Protein AF-0000000069086325 (afdb_homodimer)

Foldseek 3Di:
DPPPVPPPPPPVPPPPPPPPPDPDDEDPQFDAAQPDDLCNCPVVVVVLVVVVVVLLQLQLQLCVLLVHHSCQLVPDVCSQLVSLVVLCRVRRHGDDSVVSVVCCVPPVSSSSVSSVVSCVVVVRDTD/DPPPPPPPPPPPPVPPPPPPPDPDDEDPQFDAAQPDDLCNCPVVVVVLVVVVVVLLQLQLQLCVLLVHHSCQLVPDVCSQLVSLVVLCRVRRHGDDSVVSVVCCVPPVSSSSVSSVVSCVVVVRDTD

Organism: Magallana gigas (NCBI:txid29159)

Structure (mmCIF, N/CA/C/O backbone):
data_AF-0000000069086325-model_v1
#
loop_
_entity.id
_entity.type
_entity.pdbx_description
1 polymer 'PLAC8-like protein 1'
#
loop_
_atom_site.group_PDB
_atom_site.id
_atom_site.type_symbol
_atom_site.label_atom_id
_atom_site.label_alt_id
_atom_site.label_comp_id
_atom_site.label_asym_id
_atom_site.label_entity_id
_atom_site.label_seq_id
_atom_site.pdbx_PDB_ins_code
_atom_site.Cartn_x
_atom_site.Cartn_y
_atom_site.Cartn_z
_atom_site.occupancy
_atom_site.B_iso_or_equiv
_atom_site.auth_seq_id
_atom_site.auth_comp_id
_atom_site.auth_asym_id
_atom_site.auth_atom_id
_atom_site.pdbx_PDB_model_num
ATOM 1 N N . MET A 1 1 ? 1.655 71.812 16.688 1 26.31 1 MET A N 1
ATOM 2 C CA . MET A 1 1 ? 2.719 70.812 16.906 1 26.31 1 MET A CA 1
ATOM 3 C C . MET A 1 1 ? 2.15 69.375 17 1 26.31 1 MET A C 1
ATOM 5 O O . MET A 1 1 ? 1.742 68.938 18.078 1 26.31 1 MET A O 1
ATOM 9 N N . ASP A 1 2 ? 1.188 69.062 16.109 1 30.34 2 ASP A N 1
ATOM 10 C CA . ASP A 1 2 ? 0.319 67.938 15.914 1 30.34 2 ASP A CA 1
ATOM 11 C C . ASP A 1 2 ? 1.137 66.625 15.758 1 30.34 2 ASP A C 1
ATOM 13 O O . ASP A 1 2 ? 1.966 66.562 14.852 1 30.34 2 ASP A O 1
ATOM 17 N N . SER A 1 3 ? 1.545 66.062 16.969 1 30.34 3 SER A N 1
ATOM 18 C CA . SER A 1 3 ? 2.312 64.812 17.172 1 30.34 3 SER A CA 1
ATOM 19 C C . SER A 1 3 ? 1.709 63.656 16.422 1 30.34 3 SER A C 1
ATOM 21 O O . SER A 1 3 ? 0.626 63.156 16.766 1 30.34 3 SER A O 1
ATOM 23 N N . THR A 1 4 ? 1.666 63.75 15.117 1 31.86 4 THR A N 1
ATOM 24 C CA . THR A 1 4 ? 1.282 62.656 14.211 1 31.86 4 THR A CA 1
ATOM 25 C C . THR A 1 4 ? 1.984 61.375 14.594 1 31.86 4 THR A C 1
ATOM 27 O O . THR A 1 4 ? 3.201 61.25 14.438 1 31.86 4 THR A O 1
ATOM 30 N N . GLY A 1 5 ? 1.661 60.906 15.859 1 32.38 5 GLY A N 1
ATOM 31 C CA . GLY A 1 5 ? 2.195 59.625 16.281 1 32.38 5 GLY A CA 1
ATOM 32 C C . GLY A 1 5 ? 2.17 58.562 15.188 1 32.38 5 GLY A C 1
ATOM 33 O O . GLY A 1 5 ? 1.12 58.312 14.602 1 32.38 5 GLY A O 1
ATOM 34 N N . VAL A 1 6 ? 3.248 58.562 14.398 1 33.06 6 VAL A N 1
ATOM 35 C CA . VAL A 1 6 ? 3.527 57.562 13.383 1 33.06 6 VAL A CA 1
ATOM 36 C C . VAL A 1 6 ? 3.357 56.156 13.977 1 33.06 6 VAL A C 1
ATOM 38 O O . VAL A 1 6 ? 4.027 55.812 14.945 1 33.06 6 VAL A O 1
ATOM 41 N N . HIS A 1 7 ? 2.082 55.781 14.203 1 31.72 7 HIS A N 1
ATOM 42 C CA . HIS A 1 7 ? 1.911 54.375 14.594 1 31.72 7 HIS A CA 1
ATOM 43 C C . HIS A 1 7 ? 2.744 53.438 13.719 1 31.72 7 HIS A C 1
ATOM 45 O O . HIS A 1 7 ? 2.541 53.375 12.5 1 31.72 7 HIS A O 1
ATOM 51 N N . VAL A 1 8 ? 4.031 53.375 13.992 1 30.2 8 VAL A N 1
ATOM 52 C CA . VAL A 1 8 ? 4.891 52.344 13.383 1 30.2 8 VAL A CA 1
ATOM 53 C C . VAL A 1 8 ? 4.223 51 13.469 1 30.2 8 VAL A C 1
ATOM 55 O O . VAL A 1 8 ? 3.922 50.5 14.57 1 30.2 8 VAL A O 1
ATOM 58 N N . ASP A 1 9 ? 3.275 50.719 12.594 1 30.09 9 ASP A N 1
ATOM 59 C CA . ASP A 1 9 ? 2.783 49.375 12.477 1 30.09 9 ASP A CA 1
ATOM 60 C C . ASP A 1 9 ? 3.938 48.375 12.469 1 30.09 9 ASP A C 1
ATOM 62 O O . ASP A 1 9 ? 4.77 48.375 11.562 1 30.09 9 ASP A O 1
ATOM 66 N N . VAL A 1 10 ? 4.566 48.125 13.586 1 31.09 10 VAL A N 1
ATOM 67 C CA . VAL A 1 10 ? 5.508 47.031 13.758 1 31.09 10 VAL A CA 1
ATOM 68 C C . VAL A 1 10 ? 4.953 45.781 13.086 1 31.09 10 VAL A C 1
ATOM 70 O O . VAL A 1 10 ? 3.949 45.219 13.539 1 31.09 10 VAL A O 1
ATOM 73 N N . VAL A 1 11 ? 4.922 45.656 11.789 1 33.66 11 VAL A N 1
ATOM 74 C CA . VAL A 1 11 ? 4.762 44.406 11.086 1 33.66 11 VAL A CA 1
ATOM 75 C C . VAL A 1 11 ? 5.598 43.312 11.766 1 33.66 11 VAL A C 1
ATOM 77 O O . VAL A 1 11 ? 6.832 43.375 11.727 1 33.66 11 VAL A O 1
ATOM 80 N N . THR A 1 12 ? 5.453 42.969 13 1 32 12 THR A N 1
ATOM 81 C CA . THR A 1 12 ? 6.102 41.812 13.594 1 32 12 THR A CA 1
ATOM 82 C C . THR A 1 12 ? 6.152 40.656 12.594 1 32 12 THR A C 1
ATOM 84 O O . THR A 1 12 ? 5.129 40.281 12.031 1 32 12 THR A O 1
ATOM 87 N N . SER A 1 13 ? 7.219 40.562 11.734 1 32.12 13 SER A N 1
ATOM 88 C CA . SER A 1 13 ? 7.641 39.406 10.969 1 32.12 13 SER A CA 1
ATOM 89 C C . SER A 1 13 ? 7.359 38.094 11.734 1 32.12 13 SER A C 1
ATOM 91 O O . SER A 1 13 ? 8 37.844 12.75 1 32.12 13 SER A O 1
ATOM 93 N N . GLN A 1 14 ? 6.195 37.812 12.133 1 35.75 14 GLN A N 1
ATOM 94 C CA . GLN A 1 14 ? 5.977 36.5 12.742 1 35.75 14 GLN A CA 1
ATOM 95 C C . GLN A 1 14 ? 6.867 35.438 12.109 1 35.75 14 GLN A C 1
ATOM 97 O O . GLN A 1 14 ? 6.965 35.375 10.883 1 35.75 14 GLN A O 1
ATOM 102 N N . PRO A 1 15 ? 7.902 34.969 12.812 1 34.75 15 PRO A N 1
ATOM 103 C CA . PRO A 1 15 ? 8.812 33.969 12.289 1 34.75 15 PRO A CA 1
ATOM 104 C C . PRO A 1 15 ? 8.102 32.938 11.406 1 34.75 15 PRO A C 1
ATOM 106 O O . PRO A 1 15 ? 6.953 32.562 11.672 1 34.75 15 PRO A O 1
ATOM 109 N N . ILE A 1 16 ? 8.227 32.875 10.117 1 35.75 16 ILE A N 1
ATOM 110 C CA . ILE A 1 16 ? 7.977 31.797 9.156 1 35.75 16 ILE A CA 1
ATOM 111 C C . ILE A 1 16 ? 8.125 30.438 9.836 1 35.75 16 ILE A C 1
ATOM 113 O O . ILE A 1 16 ? 9.211 30.094 10.305 1 35.75 16 ILE A O 1
ATOM 117 N N . LYS A 1 17 ? 7.348 30.047 10.742 1 38.84 17 LYS A N 1
ATOM 118 C CA . LYS A 1 17 ? 7.355 28.719 11.367 1 38.84 17 LYS A CA 1
ATOM 119 C C . LYS A 1 17 ? 8.07 27.703 10.492 1 38.84 17 LYS A C 1
ATOM 121 O O . LYS A 1 17 ? 7.672 27.469 9.352 1 38.84 17 LYS A O 1
ATOM 126 N N . ASP A 1 18 ? 9.328 27.578 10.508 1 38.09 18 ASP A N 1
ATOM 127 C CA . ASP A 1 18 ? 10.234 26.609 9.922 1 38.09 18 ASP A CA 1
ATOM 128 C C . ASP A 1 18 ? 9.5 25.312 9.562 1 38.09 18 ASP A C 1
ATOM 130 O O . ASP A 1 18 ? 8.922 24.656 10.43 1 38.09 18 ASP A O 1
ATOM 134 N N . LYS A 1 19 ? 8.734 25.219 8.555 1 40.84 19 LYS A N 1
ATOM 135 C CA . LYS A 1 19 ? 7.984 24.109 7.957 1 40.84 19 LYS A CA 1
ATOM 136 C C . LYS A 1 19 ? 8.672 22.781 8.219 1 40.84 19 LYS A C 1
ATOM 138 O O . LYS A 1 19 ? 9.789 22.547 7.758 1 40.84 19 LYS A O 1
ATOM 143 N N . GLU A 1 20 ? 8.695 22.172 9.383 1 47.94 20 GLU A N 1
ATOM 144 C CA . GLU A 1 20 ? 9.195 20.859 9.727 1 47.94 20 GLU A CA 1
ATOM 145 C C . GLU A 1 20 ? 9.266 19.953 8.5 1 47.94 20 GLU A C 1
ATOM 147 O O . GLU A 1 20 ? 8.406 20.031 7.617 1 47.94 20 GLU A O 1
ATOM 152 N N . PRO A 1 21 ? 10.508 19.531 8.102 1 50.31 21 PRO A N 1
ATOM 153 C CA . PRO A 1 21 ? 10.695 18.656 6.938 1 50.31 21 PRO A CA 1
ATOM 154 C C . PRO A 1 21 ? 9.5 17.75 6.68 1 50.31 21 PRO A C 1
ATOM 156 O O . PRO A 1 21 ? 8.922 17.188 7.617 1 50.31 21 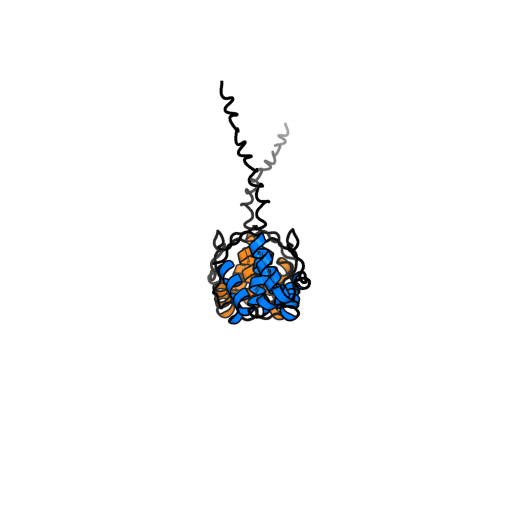PRO A O 1
ATOM 159 N N . LYS A 1 22 ? 8.719 18 5.625 1 59.62 22 LYS A N 1
ATOM 160 C CA . LYS A 1 22 ? 7.535 17.266 5.184 1 59.62 22 LYS A CA 1
ATOM 161 C C . LYS A 1 22 ? 7.723 15.766 5.367 1 59.62 22 LYS A C 1
ATOM 163 O O . LYS A 1 22 ? 8.711 15.195 4.902 1 59.62 22 LYS A O 1
ATOM 168 N N . LYS A 1 23 ? 7.051 15.078 6.32 1 73.94 23 LYS A N 1
ATOM 169 C CA . LYS A 1 23 ? 7.031 13.672 6.695 1 73.94 23 LYS A CA 1
ATOM 170 C C . LYS A 1 23 ? 6.648 12.789 5.508 1 73.94 23 LYS A C 1
ATOM 172 O O . LYS A 1 23 ? 6.203 11.656 5.688 1 73.94 23 LYS A O 1
ATOM 177 N N . LYS A 1 24 ? 6.621 13.484 4.301 1 73.38 24 LYS A N 1
ATOM 178 C CA . LYS A 1 24 ? 6.285 12.68 3.129 1 73.38 24 LYS A CA 1
ATOM 179 C C . LYS A 1 24 ? 7.535 12.344 2.32 1 73.38 24 LYS A C 1
ATOM 181 O O . LYS A 1 24 ? 8.25 13.234 1.867 1 73.38 24 LYS A O 1
ATOM 186 N N . PHE A 1 25 ? 7.727 11.07 2.127 1 78.19 25 PHE A N 1
ATOM 187 C CA . PHE A 1 25 ? 8.938 10.625 1.446 1 78.19 25 PHE A CA 1
ATOM 188 C C . PHE A 1 25 ? 8.672 10.406 -0.038 1 78.19 25 PHE A C 1
ATOM 190 O O . PHE A 1 25 ? 9.594 10.438 -0.851 1 78.19 25 PHE A O 1
ATOM 197 N N . VAL A 1 26 ? 7.422 10.203 -0.396 1 85.12 26 VAL A N 1
ATOM 198 C CA . VAL A 1 26 ? 7.086 9.875 -1.779 1 85.12 26 VAL A CA 1
ATOM 199 C C . VAL A 1 26 ? 5.883 10.703 -2.225 1 85.12 26 VAL A C 1
ATOM 201 O O . VAL A 1 26 ? 4.977 10.969 -1.431 1 85.12 26 VAL A O 1
ATOM 204 N N . SER A 1 27 ? 5.898 11.133 -3.449 1 88.38 27 SER A N 1
ATOM 205 C CA . SER A 1 27 ? 4.766 11.859 -4.004 1 88.38 27 SER A CA 1
ATOM 206 C C . SER A 1 27 ? 3.545 10.961 -4.148 1 88.38 27 SER A C 1
ATOM 208 O O . SER A 1 27 ? 3.676 9.758 -4.375 1 88.38 27 SER A O 1
ATOM 210 N N . VAL A 1 28 ? 2.336 11.539 -4.074 1 92.31 28 VAL A N 1
ATOM 211 C CA . VAL A 1 28 ? 1.081 10.797 -4.168 1 92.31 28 VAL A CA 1
ATOM 212 C C . VAL A 1 28 ? 0.937 10.203 -5.566 1 92.31 28 VAL A C 1
ATOM 214 O O . VAL A 1 28 ? 0.531 9.047 -5.715 1 92.31 28 VAL A O 1
ATOM 217 N N . GLU A 1 29 ? 1.312 10.898 -6.621 1 89.75 29 GLU A N 1
ATOM 218 C CA . GLU A 1 29 ? 1.096 10.477 -8 1 89.75 29 GLU A CA 1
ATOM 219 C C . GLU A 1 29 ? 2.244 9.609 -8.5 1 89.75 29 GLU A C 1
ATOM 221 O O . GLU A 1 29 ? 2.096 8.875 -9.477 1 89.75 29 GLU A O 1
ATOM 226 N N . GLY A 1 30 ? 3.248 9.562 -7.805 1 90 30 GLY A N 1
ATOM 227 C CA . GLY A 1 30 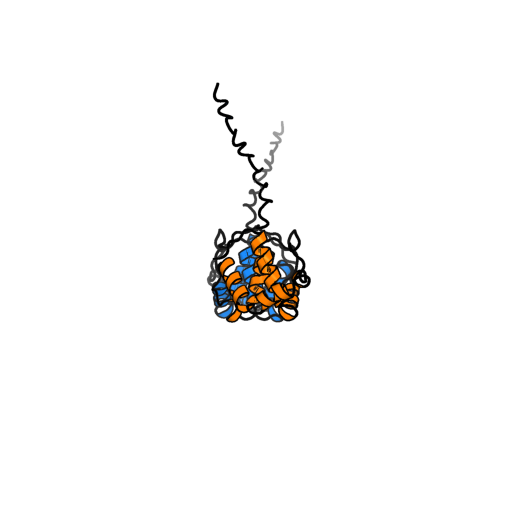? 4.422 8.867 -8.305 1 90 30 GLY A CA 1
ATOM 228 C C . GLY A 1 30 ? 5.227 9.695 -9.289 1 90 30 GLY A C 1
ATOM 229 O O . GLY A 1 30 ? 4.75 10.719 -9.789 1 90 30 GLY A O 1
ATOM 230 N N . GLU A 1 31 ? 6.469 9.195 -9.656 1 90.25 31 GLU A N 1
ATOM 231 C CA . GLU A 1 31 ? 7.391 10.016 -10.445 1 90.25 31 GLU A CA 1
ATOM 232 C C . GLU A 1 31 ? 7.984 9.211 -11.602 1 90.25 31 GLU A C 1
ATOM 234 O O . GLU A 1 31 ? 8.625 9.781 -12.492 1 90.25 31 GLU A O 1
ATOM 239 N N . ARG A 1 32 ? 7.773 8.031 -11.633 1 93.19 32 ARG A N 1
ATOM 240 C CA . ARG A 1 32 ? 8.383 7.203 -12.664 1 93.19 32 ARG A CA 1
ATOM 241 C C . ARG A 1 32 ? 7.48 6.023 -13.023 1 93.19 32 ARG A C 1
ATOM 243 O O . ARG A 1 32 ? 6.473 5.785 -12.359 1 93.19 32 ARG A O 1
ATOM 250 N N . ASP A 1 33 ? 7.902 5.344 -14.094 1 94.44 33 ASP A N 1
ATOM 251 C CA . ASP A 1 33 ? 7.176 4.148 -14.523 1 94.44 33 ASP A CA 1
ATOM 252 C C . ASP A 1 33 ? 7.852 2.881 -14.016 1 94.44 33 ASP A C 1
ATOM 254 O O . ASP A 1 33 ? 8.953 2.938 -13.469 1 94.44 33 ASP A O 1
ATOM 258 N N . TRP A 1 34 ? 7.074 1.773 -14.125 1 95.12 34 TRP A N 1
ATOM 259 C CA . TRP A 1 34 ? 7.668 0.472 -13.836 1 95.12 34 TRP A CA 1
ATOM 260 C C . TRP A 1 34 ? 8.914 0.243 -14.68 1 95.12 34 TRP A C 1
ATOM 262 O O . TRP A 1 34 ? 8.992 0.7 -15.82 1 95.12 34 TRP A O 1
ATOM 272 N N . SER A 1 35 ? 9.922 -0.461 -14.195 1 92 35 SER A N 1
ATOM 273 C CA . SER A 1 35 ? 11.133 -0.777 -14.945 1 92 35 SER A CA 1
ATOM 274 C C . SER A 1 35 ? 10.836 -1.684 -16.125 1 92 35 SER A C 1
ATOM 276 O O . SER A 1 35 ? 11.508 -1.609 -17.156 1 92 35 SER A O 1
ATOM 278 N N . THR A 1 36 ? 9.891 -2.525 -15.8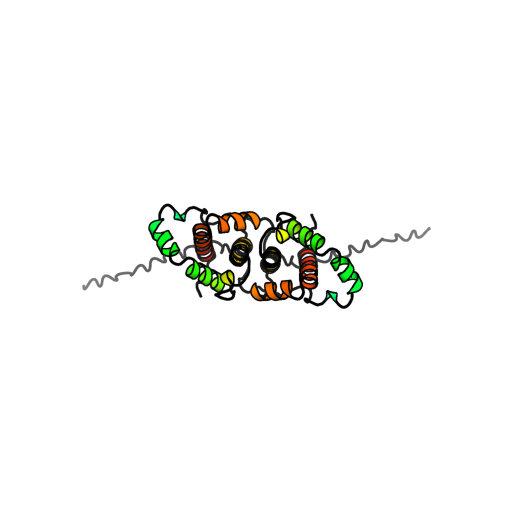91 1 88.94 36 THR A N 1
ATOM 279 C CA . THR A 1 36 ? 9.469 -3.434 -16.953 1 88.94 36 THR A CA 1
ATOM 280 C C . THR A 1 36 ? 7.965 -3.336 -17.188 1 88.94 36 THR A C 1
ATOM 282 O O . THR A 1 36 ? 7.199 -3.109 -16.234 1 88.94 36 THR A O 1
ATOM 285 N N . GLY A 1 37 ? 7.562 -3.543 -18.453 1 87.31 37 GLY A N 1
ATOM 286 C CA . GLY A 1 37 ? 6.141 -3.564 -18.75 1 87.31 37 GLY A CA 1
ATOM 287 C C . GLY A 1 37 ? 5.434 -4.789 -18.203 1 87.31 37 GLY A C 1
ATOM 288 O O . GLY A 1 37 ? 6.078 -5.766 -17.812 1 87.31 37 GLY A O 1
ATOM 289 N N . PRO A 1 38 ? 4.062 -4.707 -18.094 1 80.75 38 PRO A N 1
ATOM 290 C CA . PRO A 1 38 ? 3.316 -5.812 -17.484 1 80.75 38 PRO A CA 1
ATOM 291 C C . PRO A 1 38 ? 3.367 -7.086 -18.328 1 80.75 38 PRO A C 1
ATOM 293 O O . PRO A 1 38 ? 3.176 -8.188 -17.797 1 80.75 38 PRO A O 1
ATOM 296 N N . TYR A 1 39 ? 3.68 -6.984 -19.609 1 81.69 39 TYR A N 1
ATOM 297 C CA . TYR A 1 39 ? 3.65 -8.172 -20.453 1 81.69 39 TYR A CA 1
ATOM 298 C C . TYR A 1 39 ? 5.047 -8.523 -20.938 1 81.69 39 TYR A C 1
ATOM 300 O O . TYR A 1 39 ? 5.199 -9.18 -21.984 1 81.69 39 TYR A O 1
ATOM 308 N N . ALA A 1 40 ? 5.949 -8.039 -20.25 1 79.25 40 ALA A N 1
ATOM 309 C CA . ALA A 1 40 ? 7.336 -8.297 -20.625 1 79.25 40 ALA A CA 1
ATOM 310 C C . ALA A 1 40 ? 7.711 -9.758 -20.406 1 79.25 40 ALA A C 1
ATOM 312 O O . ALA A 1 40 ? 8.758 -10.219 -20.859 1 79.25 40 ALA A O 1
ATOM 313 N N . CYS A 1 41 ? 6.859 -10.516 -19.672 1 72.06 41 CYS A N 1
ATOM 314 C CA . CYS A 1 41 ? 7.141 -11.922 -19.438 1 72.06 41 CYS A CA 1
ATOM 315 C C . CYS A 1 41 ? 6.82 -12.766 -20.656 1 72.06 41 CYS A C 1
ATOM 317 O O . CYS A 1 41 ? 7.25 -13.914 -20.766 1 72.06 41 CYS A O 1
ATOM 319 N N . PHE A 1 42 ? 6.227 -12.273 -21.625 1 74.75 42 PHE A N 1
ATOM 320 C CA . PHE A 1 42 ? 5.711 -13.07 -22.734 1 74.75 42 PHE A CA 1
ATOM 321 C C . PHE A 1 42 ? 6.84 -13.523 -23.641 1 74.75 42 PHE A C 1
ATOM 323 O O . PHE A 1 42 ? 6.844 -14.656 -24.125 1 74.75 42 PHE A O 1
ATOM 330 N N . PRO A 1 43 ? 7.797 -12.703 -23.969 1 71.06 43 PRO A N 1
ATOM 331 C CA . PRO A 1 43 ? 8.852 -13.211 -24.844 1 71.06 43 PRO A CA 1
ATOM 332 C C . PRO A 1 43 ? 9.609 -14.391 -24.234 1 71.06 43 PRO A C 1
ATOM 334 O O . PRO A 1 43 ? 10.164 -15.219 -24.953 1 71.06 43 PRO A O 1
ATOM 337 N N . ASP A 1 44 ? 9.719 -14.523 -23 1 66.06 44 ASP A N 1
ATOM 338 C CA . ASP A 1 44 ? 10.32 -15.672 -22.328 1 66.06 44 ASP A CA 1
ATOM 339 C C . ASP A 1 44 ? 9.281 -16.406 -21.484 1 66.06 44 ASP A C 1
ATOM 341 O O . ASP A 1 44 ? 9.555 -16.766 -20.328 1 66.06 44 ASP A O 1
ATOM 345 N N . PHE A 1 45 ? 8.234 -16.703 -22.172 1 66 45 PHE A N 1
ATOM 346 C CA . PHE A 1 45 ? 7.035 -17.188 -21.5 1 66 45 PHE A CA 1
ATOM 347 C C . PHE A 1 45 ? 7.305 -18.516 -20.781 1 66 45 PHE A C 1
ATOM 349 O O . PHE A 1 45 ? 6.941 -18.688 -19.625 1 66 45 PHE A O 1
ATOM 356 N N . PRO A 1 46 ? 7.973 -19.391 -21.516 1 62.41 46 PRO A N 1
ATOM 357 C CA . PRO A 1 46 ? 8.242 -20.656 -20.828 1 62.41 46 PRO A CA 1
ATOM 358 C C . PRO A 1 46 ? 9.039 -20.469 -19.531 1 62.41 46 PRO A C 1
ATOM 360 O O . PRO A 1 46 ? 8.773 -21.141 -18.531 1 62.41 46 PRO A O 1
ATOM 363 N N . SER A 1 47 ? 10.055 -19.594 -19.609 1 62.69 47 SER A N 1
ATOM 364 C CA . SER A 1 47 ? 10.828 -19.328 -18.391 1 62.69 47 SER A CA 1
ATOM 365 C C . SER A 1 47 ? 9.984 -18.656 -17.328 1 62.69 47 SER A C 1
ATOM 367 O O . SER A 1 47 ? 10.156 -18.906 -16.141 1 62.69 47 SER A O 1
ATOM 369 N N . CYS A 1 48 ? 9.109 -17.797 -17.844 1 61.75 48 CYS A N 1
ATOM 370 C CA . CYS A 1 48 ? 8.25 -17.078 -16.906 1 61.75 48 CYS A CA 1
ATOM 371 C C . CYS A 1 48 ? 7.223 -18.031 -16.281 1 61.75 48 CYS A C 1
ATOM 373 O O . CYS A 1 48 ? 6.895 -17.891 -15.109 1 61.75 48 CYS A O 1
ATOM 375 N N . CYS A 1 49 ? 6.773 -18.891 -17.172 1 61.19 49 CYS A N 1
ATOM 376 C CA . CYS A 1 49 ? 5.793 -19.875 -16.719 1 61.19 49 CYS A CA 1
ATOM 377 C C . CYS A 1 49 ? 6.395 -20.812 -15.672 1 61.19 49 CYS A C 1
ATOM 379 O O . CYS A 1 49 ? 5.695 -21.266 -14.773 1 61.19 49 CYS A O 1
ATOM 381 N N . ARG A 1 50 ? 7.582 -21.109 -15.898 1 58.91 50 ARG A N 1
ATOM 382 C CA . ARG A 1 50 ? 8.219 -21.906 -14.844 1 58.91 50 ARG A CA 1
ATOM 383 C C . ARG A 1 50 ? 8.125 -21.188 -13.5 1 58.91 50 ARG A C 1
ATOM 385 O O . ARG A 1 50 ? 7.949 -21.828 -12.469 1 58.91 50 ARG A O 1
ATOM 392 N N . GLY A 1 51 ? 8.312 -19.938 -13.617 1 56.28 51 GLY A N 1
ATOM 393 C CA . GLY A 1 51 ? 8.094 -19.109 -12.445 1 56.28 51 GLY A CA 1
ATOM 394 C C . GLY A 1 51 ? 6.645 -19.109 -11.992 1 56.28 51 GLY A C 1
ATOM 395 O O . GLY A 1 51 ? 6.367 -19.031 -10.789 1 56.28 51 GLY A O 1
ATOM 396 N N . PHE A 1 52 ? 5.816 -19.266 -13.117 1 58.41 52 PHE A N 1
ATOM 397 C CA . PHE A 1 52 ? 4.379 -19.297 -12.875 1 58.41 52 PHE A CA 1
ATOM 398 C C . PHE A 1 52 ? 4.012 -20.438 -11.945 1 58.41 52 PHE A C 1
ATOM 400 O O . PHE A 1 52 ? 3.094 -20.328 -11.133 1 58.41 52 PHE A O 1
ATOM 407 N N . CYS A 1 53 ? 4.641 -21.672 -12.32 1 60.88 53 CYS A N 1
ATOM 408 C CA . CYS A 1 53 ? 4.309 -22.797 -11.453 1 60.88 53 CYS A CA 1
ATOM 409 C C . CYS A 1 53 ? 4.59 -22.453 -9.992 1 60.88 53 CYS A C 1
ATOM 411 O O . CYS A 1 53 ? 4.004 -23.047 -9.086 1 60.88 53 CYS A O 1
ATOM 413 N N . CYS A 1 54 ? 5.324 -21.266 -9.82 1 80.38 54 CYS A N 1
ATOM 414 C CA . CYS A 1 54 ? 5.488 -21.078 -8.383 1 80.38 54 CYS A CA 1
ATOM 415 C C . CYS A 1 54 ? 5.09 -19.656 -7.984 1 80.38 54 CYS A C 1
ATOM 417 O O . CYS A 1 54 ? 5.84 -18.969 -7.285 1 80.38 54 CYS A O 1
ATOM 419 N N . ILE A 1 55 ? 3.904 -19.281 -8.539 1 84.06 55 ILE A N 1
ATOM 420 C CA . ILE A 1 55 ? 3.396 -17.938 -8.227 1 84.06 55 ILE A CA 1
ATOM 421 C C . ILE A 1 55 ? 3.23 -17.797 -6.715 1 84.06 55 ILE A C 1
ATOM 423 O O . ILE A 1 55 ? 3.662 -16.797 -6.129 1 84.06 55 ILE A O 1
ATOM 427 N N . PRO A 1 56 ? 2.727 -18.844 -6.047 1 87.94 56 PRO A N 1
ATOM 428 C CA . PRO A 1 56 ? 2.615 -18.672 -4.594 1 87.94 56 PRO A CA 1
ATOM 429 C C . PRO A 1 56 ? 3.973 -18.531 -3.91 1 87.94 56 PRO A C 1
ATOM 431 O O . PRO A 1 56 ? 4.094 -17.781 -2.932 1 87.94 56 PRO A O 1
ATOM 434 N N . CYS A 1 57 ? 4.945 -19.172 -4.426 1 88.94 57 CYS A N 1
ATOM 435 C CA . CYS A 1 57 ? 6.281 -19.031 -3.861 1 88.94 57 CYS A CA 1
ATOM 436 C C . CYS A 1 57 ? 6.848 -17.641 -4.133 1 88.94 57 CYS A C 1
ATOM 438 O O . CYS A 1 57 ? 7.473 -17.047 -3.256 1 88.94 57 CYS A O 1
ATOM 440 N N . MET A 1 58 ? 6.648 -17.172 -5.301 1 89.81 58 MET A N 1
ATOM 441 C CA . MET A 1 58 ? 7.133 -15.836 -5.652 1 89.81 58 MET A CA 1
ATOM 442 C C . MET A 1 58 ? 6.438 -14.766 -4.82 1 89.81 58 MET A C 1
ATOM 444 O O . MET A 1 58 ? 7.078 -13.828 -4.344 1 89.81 58 MET A O 1
ATOM 448 N N . MET A 1 59 ? 5.188 -14.961 -4.66 1 93.06 59 MET A N 1
ATOM 449 C CA . MET A 1 59 ? 4.43 -14.008 -3.855 1 93.06 59 MET A CA 1
ATOM 450 C C . MET A 1 59 ? 4.902 -14.016 -2.406 1 93.06 59 MET A C 1
ATOM 452 O O . MET A 1 59 ? 4.973 -12.969 -1.762 1 93.06 59 MET A O 1
ATOM 456 N N . SER A 1 60 ? 5.105 -15.18 -1.898 1 93.5 60 SER A N 1
ATOM 457 C CA . SER A 1 60 ? 5.633 -15.289 -0.542 1 93.5 60 SER A CA 1
ATOM 458 C C . SER A 1 60 ? 6.996 -14.625 -0.422 1 93.5 60 SER A C 1
ATOM 460 O O . SER A 1 60 ? 7.289 -13.969 0.583 1 93.5 60 SER A O 1
ATOM 462 N N . GLU A 1 61 ? 7.801 -14.836 -1.385 1 93.69 61 GLU A N 1
ATOM 463 C CA . GLU A 1 61 ? 9.109 -14.195 -1.395 1 93.69 61 GLU A CA 1
ATOM 464 C C . GLU A 1 61 ? 8.977 -12.672 -1.421 1 93.69 61 GLU A C 1
ATOM 466 O O . GLU A 1 61 ? 9.688 -11.977 -0.696 1 93.69 61 GLU A O 1
ATOM 471 N N . ILE A 1 62 ? 8.133 -12.148 -2.258 1 95.69 62 ILE A N 1
ATOM 472 C CA . ILE A 1 62 ? 7.895 -10.711 -2.34 1 95.69 62 ILE A CA 1
ATOM 473 C C . ILE A 1 62 ? 7.453 -10.18 -0.975 1 95.69 62 ILE A C 1
ATOM 475 O O . ILE A 1 62 ? 7.93 -9.141 -0.523 1 95.69 62 ILE A O 1
ATOM 479 N N . SER A 1 63 ? 6.547 -10.922 -0.368 1 96.31 63 SER A N 1
ATOM 480 C CA . SER A 1 63 ? 6.047 -10.531 0.947 1 96.31 63 SER A CA 1
ATOM 481 C C . SER A 1 63 ? 7.188 -10.406 1.954 1 96.31 63 SER A C 1
ATOM 483 O O . SER A 1 63 ? 7.25 -9.43 2.709 1 96.31 63 SER A O 1
ATOM 485 N N . GLN A 1 64 ? 8.086 -11.344 1.922 1 96.38 64 GLN A N 1
ATOM 486 C CA . GLN A 1 64 ? 9.211 -11.32 2.848 1 96.38 64 GLN A CA 1
ATOM 487 C C . GLN A 1 64 ? 10.18 -10.188 2.516 1 96.38 64 GLN A C 1
ATOM 489 O O . GLN A 1 64 ? 10.711 -9.539 3.416 1 96.38 64 GLN A O 1
ATOM 494 N N . ARG A 1 65 ? 10.422 -9.992 1.297 1 95.94 65 ARG A N 1
ATOM 495 C CA . ARG A 1 65 ? 11.305 -8.906 0.873 1 95.94 65 ARG A CA 1
ATOM 496 C C . ARG A 1 65 ? 10.773 -7.555 1.333 1 95.94 65 ARG A C 1
ATOM 498 O O . ARG A 1 65 ? 11.547 -6.633 1.592 1 95.94 65 ARG A O 1
ATOM 505 N N . LEU A 1 66 ? 9.469 -7.48 1.47 1 96.62 66 LEU A N 1
ATOM 506 C CA . LEU A 1 66 ? 8.844 -6.223 1.86 1 96.62 66 LEU A CA 1
ATOM 507 C C . LEU A 1 66 ? 8.664 -6.152 3.373 1 96.62 66 LEU A C 1
ATOM 509 O O . LEU A 1 66 ? 7.992 -5.25 3.883 1 96.62 66 LEU A O 1
ATOM 513 N N . GLY A 1 67 ? 9.18 -7.125 4.043 1 94.88 67 GLY A N 1
ATOM 514 C CA . GLY A 1 67 ? 9.133 -7.105 5.496 1 94.88 67 GLY A CA 1
ATOM 515 C C . GLY A 1 67 ? 7.809 -7.574 6.059 1 94.88 67 GLY A C 1
ATOM 516 O O . GLY A 1 67 ? 7.457 -7.238 7.191 1 94.88 67 GLY A O 1
ATOM 517 N N . GLU A 1 68 ? 7.027 -8.258 5.312 1 96.19 68 GLU A N 1
ATOM 518 C CA . GLU A 1 68 ? 5.727 -8.758 5.75 1 96.19 68 GLU A CA 1
ATOM 519 C C . GLU A 1 68 ? 5.781 -10.25 6.059 1 96.19 68 GLU A C 1
ATOM 521 O O . GLU A 1 68 ? 6.762 -10.922 5.723 1 96.19 68 GLU A O 1
ATOM 526 N N . TRP A 1 69 ? 4.703 -10.695 6.703 1 94.44 69 TRP A N 1
ATOM 527 C CA . TRP A 1 69 ? 4.582 -12.125 6.965 1 94.44 69 TRP A CA 1
ATOM 528 C C . TRP A 1 69 ? 4.508 -12.906 5.66 1 94.44 69 TRP A C 1
ATOM 530 O O . TRP A 1 69 ? 3.842 -12.484 4.711 1 94.44 69 TRP A O 1
ATOM 540 N N . MET A 1 70 ? 5.207 -14.062 5.59 1 93.31 70 MET A N 1
ATOM 541 C CA . MET A 1 70 ? 5.359 -14.852 4.371 1 93.31 70 MET A CA 1
ATOM 542 C C . MET A 1 70 ? 4 -15.258 3.811 1 93.31 70 MET A C 1
ATOM 544 O O . MET A 1 70 ? 3.828 -15.352 2.594 1 93.31 70 MET A O 1
ATOM 548 N N . CYS A 1 71 ? 3.018 -15.492 4.688 1 93.94 71 CYS A N 1
ATOM 549 C CA . CYS A 1 71 ? 1.72 -15.977 4.23 1 93.94 71 CYS A CA 1
ATOM 550 C C . CYS A 1 71 ? 0.71 -14.836 4.152 1 93.94 71 CYS A C 1
ATOM 552 O O . CYS A 1 71 ? -0.47 -15.07 3.883 1 93.94 71 CYS A O 1
ATOM 554 N N . PHE A 1 72 ? 1.18 -13.617 4.203 1 93.81 72 PHE A N 1
ATOM 555 C CA . PHE A 1 72 ? 0.314 -12.445 4.246 1 93.81 72 PHE A CA 1
ATOM 556 C C . PHE A 1 72 ? -0.578 -12.383 3.014 1 93.81 72 PHE A C 1
ATOM 558 O O . PHE A 1 72 ? -1.789 -12.18 3.127 1 93.81 72 PHE A O 1
ATOM 565 N N . PRO A 1 73 ? -0.05 -12.586 1.796 1 92.94 73 PRO A N 1
ATOM 566 C CA . PRO A 1 73 ? -0.891 -12.383 0.613 1 92.94 73 PRO A CA 1
ATOM 567 C C . PRO A 1 73 ? -1.993 -13.43 0.488 1 92.94 73 PRO A C 1
ATOM 569 O O . PRO A 1 73 ? -2.969 -13.227 -0.24 1 92.94 73 PRO A O 1
ATOM 572 N N . PHE A 1 74 ? -1.884 -14.492 1.209 1 91.56 74 PHE A N 1
ATOM 573 C CA . PHE A 1 74 ? -2.84 -15.578 1.083 1 91.56 74 PHE A CA 1
ATOM 574 C C . PHE A 1 74 ? -3.877 -15.523 2.199 1 91.56 74 PHE A C 1
ATOM 576 O O . PHE A 1 74 ? -4.965 -16.094 2.072 1 91.56 74 PHE A O 1
ATOM 583 N N . PHE A 1 75 ? -3.602 -14.852 3.285 1 89.81 75 PHE A N 1
ATOM 584 C CA . PHE A 1 75 ? -4.469 -14.852 4.457 1 89.81 75 PHE A CA 1
ATOM 585 C C . PHE A 1 75 ? -5.324 -13.586 4.496 1 89.81 75 PHE A C 1
ATOM 587 O O . PHE A 1 75 ? -6.387 -13.57 5.121 1 89.81 75 PHE A O 1
ATOM 594 N N . MET A 1 76 ? -4.902 -12.562 3.938 1 88.25 76 MET A N 1
ATOM 595 C CA . MET A 1 76 ? -5.613 -11.289 3.98 1 88.25 76 MET A CA 1
ATOM 596 C C . MET A 1 76 ? -6.301 -11 2.648 1 88.25 76 MET A C 1
ATOM 598 O O . MET A 1 76 ? -5.684 -11.125 1.588 1 88.25 76 MET A O 1
ATOM 602 N N . PRO A 1 77 ? -7.59 -10.672 2.752 1 86 77 PRO A N 1
ATOM 603 C CA . PRO A 1 77 ? -8.242 -10.266 1.507 1 86 77 PRO A CA 1
ATOM 604 C C . PRO A 1 77 ? -7.543 -9.094 0.829 1 86 77 PRO A C 1
ATOM 606 O O . PRO A 1 77 ? -7.262 -8.078 1.474 1 86 77 PRO A O 1
ATOM 609 N N . GLY A 1 78 ? -7.164 -9.305 -0.391 1 89.81 78 GLY A N 1
ATOM 610 C CA . GLY A 1 78 ? -6.488 -8.25 -1.128 1 89.81 78 GLY A CA 1
ATOM 611 C C . GLY A 1 78 ? -5.004 -8.164 -0.814 1 89.81 78 GLY A C 1
ATOM 612 O O . GLY A 1 78 ? -4.379 -7.129 -1.047 1 89.81 78 GLY A O 1
ATOM 613 N N . GLY A 1 79 ? -4.492 -9.203 -0.16 1 93.06 79 GLY A N 1
ATOM 614 C CA . GLY A 1 79 ? -3.09 -9.188 0.226 1 93.06 79 GLY A CA 1
ATOM 615 C C . GLY A 1 79 ? -2.154 -8.93 -0.939 1 93.06 79 GLY A C 1
ATOM 616 O O . GLY A 1 79 ? -1.161 -8.211 -0.797 1 93.06 79 GLY A O 1
ATOM 617 N N . GLY A 1 80 ? -2.463 -9.539 -2.109 1 93.56 80 GLY A N 1
ATOM 618 C CA . GLY A 1 80 ? -1.659 -9.273 -3.291 1 93.56 80 GLY A CA 1
ATOM 619 C C . GLY A 1 80 ? -1.688 -7.82 -3.717 1 93.56 80 GLY A C 1
ATOM 620 O O . GLY A 1 80 ? -0.657 -7.258 -4.094 1 93.56 80 GLY A O 1
ATOM 621 N N . ASN A 1 81 ? -2.807 -7.227 -3.566 1 94.38 81 ASN A N 1
ATOM 622 C CA . ASN A 1 81 ? -2.943 -5.82 -3.928 1 94.38 81 ASN A CA 1
ATOM 623 C C . ASN A 1 81 ? -2.197 -4.914 -2.953 1 94.38 81 ASN A C 1
ATOM 625 O O . ASN A 1 81 ? -1.652 -3.885 -3.35 1 94.38 81 ASN A O 1
ATOM 629 N N . VAL A 1 82 ? -2.25 -5.273 -1.726 1 95.5 82 VAL A N 1
ATOM 630 C CA . VAL A 1 82 ? -1.515 -4.527 -0.711 1 95.5 82 VAL A CA 1
ATOM 631 C C . VAL A 1 82 ? -0.028 -4.508 -1.061 1 95.5 82 VAL A C 1
ATOM 633 O O . VAL A 1 82 ? 0.603 -3.447 -1.055 1 95.5 82 VAL A O 1
ATOM 636 N N . LEU A 1 83 ? 0.467 -5.648 -1.389 1 96.75 83 LEU A N 1
ATOM 637 C CA . LEU A 1 83 ? 1.888 -5.75 -1.705 1 96.75 83 LEU A CA 1
ATOM 638 C C . LEU A 1 83 ? 2.219 -4.98 -2.979 1 96.75 83 LEU A C 1
ATOM 640 O O . LEU A 1 83 ? 3.252 -4.312 -3.055 1 96.75 83 LEU A O 1
ATOM 644 N N . ARG A 1 84 ? 1.397 -5.023 -3.961 1 96.69 84 ARG A N 1
ATOM 645 C CA . ARG A 1 84 ? 1.662 -4.332 -5.219 1 96.69 84 ARG A CA 1
ATOM 646 C C . ARG A 1 84 ? 1.631 -2.82 -5.027 1 96.69 84 ARG A C 1
ATOM 648 O O . ARG A 1 84 ? 2.461 -2.102 -5.59 1 96.69 84 ARG A O 1
ATOM 655 N N . THR A 1 85 ? 0.675 -2.383 -4.27 1 95.19 85 THR A N 1
ATOM 656 C CA . THR A 1 85 ? 0.601 -0.958 -3.967 1 95.19 85 THR A CA 1
ATOM 657 C C . THR A 1 85 ? 1.831 -0.506 -3.186 1 95.19 85 THR A C 1
ATOM 659 O O . THR A 1 85 ? 2.338 0.597 -3.398 1 95.19 85 THR A O 1
ATOM 662 N N . ARG A 1 86 ? 2.242 -1.373 -2.277 1 95.75 86 ARG A N 1
ATOM 663 C CA . ARG A 1 86 ? 3.43 -1.041 -1.496 1 95.75 86 ARG A CA 1
ATOM 664 C C . ARG A 1 86 ? 4.66 -0.928 -2.391 1 95.75 86 ARG A C 1
ATOM 666 O O . ARG A 1 86 ? 5.461 -0.004 -2.24 1 95.75 86 ARG A O 1
ATOM 673 N N . VAL A 1 87 ? 4.859 -1.833 -3.32 1 96.44 87 VAL A N 1
ATOM 674 C CA . VAL A 1 87 ? 5.973 -1.794 -4.262 1 96.44 87 VAL A CA 1
ATOM 675 C C . VAL A 1 87 ? 5.906 -0.513 -5.09 1 96.44 87 VAL A C 1
ATOM 677 O O . VAL A 1 87 ? 6.914 0.172 -5.273 1 96.44 87 VAL A O 1
ATOM 680 N N . ARG A 1 88 ? 4.754 -0.216 -5.559 1 95.12 88 ARG A N 1
ATOM 681 C CA . ARG A 1 88 ? 4.559 0.982 -6.367 1 95.12 88 ARG A CA 1
ATOM 682 C C . ARG A 1 88 ? 4.879 2.242 -5.57 1 95.12 88 ARG A C 1
ATOM 684 O O . ARG A 1 88 ? 5.551 3.146 -6.074 1 95.12 88 ARG A O 1
ATOM 691 N N . THR A 1 89 ? 4.422 2.301 -4.375 1 94.5 89 THR A N 1
ATOM 692 C CA . THR A 1 89 ? 4.629 3.473 -3.529 1 94.5 89 THR A CA 1
ATOM 693 C C . THR A 1 89 ? 6.098 3.605 -3.137 1 94.5 89 THR A C 1
ATOM 695 O O . THR A 1 89 ? 6.672 4.695 -3.217 1 94.5 89 THR A O 1
ATOM 698 N N . MET A 1 90 ? 6.742 2.502 -2.799 1 94.38 90 MET A N 1
ATOM 699 C CA . MET A 1 90 ? 8.148 2.516 -2.406 1 94.38 90 MET A CA 1
ATOM 700 C C . MET A 1 90 ? 9.031 2.99 -3.555 1 94.38 90 MET A C 1
ATOM 702 O O . MET A 1 90 ? 10.031 3.672 -3.334 1 94.38 90 MET A O 1
ATOM 706 N N . GLY A 1 91 ? 8.648 2.643 -4.68 1 94.06 91 GLY A N 1
ATOM 707 C CA . GLY A 1 91 ? 9.453 2.967 -5.844 1 94.06 91 GLY A CA 1
ATOM 708 C C . GLY A 1 91 ? 9.062 4.281 -6.492 1 94.06 91 GLY A C 1
ATOM 709 O O . GLY A 1 91 ? 9.672 4.695 -7.48 1 94.06 91 GLY A O 1
ATOM 710 N N . GLY A 1 92 ? 8.023 4.871 -5.938 1 94.06 92 GLY A N 1
ATOM 711 C CA . GLY A 1 92 ? 7.555 6.098 -6.566 1 94.06 92 GLY A CA 1
ATOM 712 C C . GLY A 1 92 ? 6.984 5.875 -7.953 1 94.06 92 GLY A C 1
ATOM 713 O O . GLY A 1 92 ? 7.223 6.672 -8.859 1 94.06 92 GLY A O 1
ATOM 714 N N . ILE A 1 93 ? 6.371 4.801 -8.109 1 95 93 ILE A N 1
ATOM 715 C CA . ILE A 1 93 ? 5.844 4.395 -9.414 1 95 93 ILE A CA 1
ATOM 716 C C . ILE A 1 93 ? 4.438 4.957 -9.594 1 95 93 ILE A C 1
ATOM 718 O O . ILE A 1 93 ? 3.611 4.895 -8.68 1 95 93 ILE A O 1
ATOM 722 N N . LYS A 1 94 ? 4.223 5.449 -10.797 1 95.69 94 LYS A N 1
ATOM 723 C CA . LYS A 1 94 ? 2.912 6.012 -11.117 1 95.69 94 LYS A CA 1
ATOM 724 C C . LYS A 1 94 ? 1.854 4.918 -11.203 1 95.69 94 LYS A C 1
ATOM 726 O O . LYS A 1 94 ? 2.166 3.768 -11.516 1 95.69 94 LYS A O 1
ATOM 731 N N . GLY A 1 95 ? 0.587 5.34 -10.914 1 94.12 95 GLY A N 1
ATOM 732 C CA . GLY A 1 95 ? -0.527 4.414 -11.039 1 94.12 95 GLY A CA 1
ATOM 733 C C . GLY A 1 95 ? -1.52 4.516 -9.898 1 94.12 95 GLY A C 1
ATOM 734 O O . GLY A 1 95 ? -1.334 5.312 -8.977 1 94.12 95 GLY A O 1
ATOM 735 N N . THR A 1 96 ? -2.527 3.658 -10.039 1 94.69 96 THR A N 1
ATOM 736 C CA . THR A 1 96 ? -3.557 3.641 -9 1 94.69 96 THR A CA 1
ATOM 737 C C . THR A 1 96 ? -3.766 2.223 -8.477 1 94.69 96 THR A C 1
ATOM 739 O O . THR A 1 96 ? -3.391 1.249 -9.133 1 94.69 96 THR A O 1
ATOM 742 N N . ALA A 1 97 ? -4.301 2.211 -7.266 1 93.44 97 ALA A N 1
ATOM 743 C CA . ALA A 1 97 ? -4.617 0.915 -6.672 1 93.44 97 ALA A CA 1
ATOM 744 C C . ALA A 1 97 ? -5.645 0.162 -7.516 1 93.44 97 ALA A C 1
ATOM 746 O O . ALA A 1 97 ? -5.633 -1.07 -7.562 1 93.44 97 ALA A O 1
ATOM 747 N N . CYS A 1 98 ? -6.504 0.854 -8.148 1 91.06 98 CYS A N 1
ATOM 748 C CA . CYS A 1 98 ? -7.492 0.228 -9.016 1 91.06 98 CYS A CA 1
ATOM 749 C C . CYS A 1 98 ? -6.82 -0.487 -10.18 1 91.06 98 CYS A C 1
ATOM 751 O O . CYS A 1 98 ? -7.184 -1.618 -10.516 1 91.06 98 CYS A O 1
ATOM 753 N N . ASP A 1 99 ? -5.875 0.214 -10.758 1 92 99 ASP A N 1
ATOM 754 C CA . ASP A 1 99 ? -5.105 -0.408 -11.828 1 92 99 ASP A CA 1
ATOM 755 C C . ASP A 1 99 ? -4.395 -1.668 -11.336 1 92 99 ASP A C 1
ATOM 757 O O . ASP A 1 99 ? -4.359 -2.682 -12.039 1 92 99 ASP A O 1
ATOM 761 N N . ASP A 1 100 ? -3.842 -1.542 -10.188 1 93 100 ASP A N 1
ATOM 762 C CA . ASP A 1 100 ? -3.164 -2.689 -9.594 1 93 100 ASP A CA 1
ATOM 763 C C . ASP A 1 100 ? -4.125 -3.861 -9.406 1 93 100 ASP A C 1
ATOM 765 O O . ASP A 1 100 ? -3.77 -5.008 -9.688 1 93 100 ASP A O 1
ATOM 769 N N . CYS A 1 101 ? -5.289 -3.586 -8.953 1 92.19 101 CYS A N 1
ATOM 770 C CA . CYS A 1 101 ? -6.285 -4.625 -8.719 1 92.19 101 CYS A CA 1
ATOM 771 C C . CYS A 1 101 ? -6.676 -5.309 -10.023 1 92.19 101 CYS A C 1
ATOM 773 O O . CYS A 1 101 ? -6.773 -6.539 -10.078 1 92.19 101 CYS A O 1
ATOM 775 N N . ILE A 1 102 ? -6.914 -4.566 -11.039 1 90.94 102 ILE A N 1
ATOM 776 C CA . ILE A 1 102 ? -7.273 -5.109 -12.344 1 90.94 102 ILE A CA 1
ATOM 777 C C . ILE A 1 102 ? -6.145 -5.996 -12.867 1 90.94 102 ILE A C 1
ATOM 779 O O . ILE A 1 102 ? -6.391 -7.102 -13.352 1 90.94 102 ILE A O 1
ATOM 783 N N . MET A 1 103 ? -4.906 -5.477 -12.758 1 91.31 103 MET A N 1
ATOM 784 C CA . MET A 1 103 ? -3.754 -6.246 -13.211 1 91.31 103 MET A CA 1
ATOM 785 C C . MET A 1 103 ? -3.633 -7.555 -12.438 1 91.31 103 MET A C 1
ATOM 787 O O . MET A 1 103 ? -3.375 -8.609 -13.023 1 91.31 103 MET A O 1
ATOM 791 N N . MET A 1 104 ? -3.779 -7.504 -11.172 1 90.38 104 MET A N 1
ATOM 792 C CA . MET A 1 104 ? -3.625 -8.68 -10.32 1 90.38 104 MET A CA 1
ATOM 793 C C . MET A 1 104 ? -4.723 -9.703 -10.594 1 90.38 104 MET A C 1
ATOM 795 O O . MET A 1 104 ? -4.5 -10.906 -10.492 1 90.38 104 MET A O 1
ATOM 799 N N . CYS A 1 105 ? -5.945 -9.266 -10.969 1 89.56 105 CYS A N 1
ATOM 800 C CA . CYS A 1 105 ? -7.09 -10.141 -11.195 1 89.56 105 CYS A CA 1
ATOM 801 C C . CYS A 1 105 ? -7.004 -10.805 -12.562 1 89.56 105 CYS A C 1
ATOM 803 O O . CYS A 1 105 ? -7.348 -11.984 -12.711 1 89.56 105 CYS A O 1
ATOM 805 N N . PHE A 1 106 ? -6.52 -10.125 -13.57 1 89.81 106 PHE A N 1
ATOM 806 C CA . PHE A 1 106 ? -6.605 -10.633 -14.93 1 89.81 106 PHE A CA 1
ATOM 807 C C . PHE A 1 106 ? -5.258 -11.172 -15.398 1 89.81 106 PHE A C 1
ATOM 809 O O . PHE A 1 106 ? -5.199 -12 -16.312 1 89.81 106 PHE A O 1
ATOM 816 N N . CYS A 1 107 ? -4.223 -10.656 -14.859 1 86.69 107 CYS A N 1
ATOM 817 C CA . CYS A 1 107 ? -2.883 -11.102 -15.227 1 86.69 107 CYS A CA 1
ATOM 818 C C . CYS A 1 107 ? -1.988 -11.195 -13.992 1 86.69 107 CYS A C 1
ATOM 820 O O . CYS A 1 107 ? -0.872 -10.68 -13.992 1 86.69 107 CYS A O 1
ATOM 822 N N . GLY A 1 108 ? -2.406 -11.945 -13.062 1 87.38 108 GLY A N 1
ATOM 823 C CA . GLY A 1 108 ? -1.723 -12.039 -11.781 1 87.38 108 GLY A CA 1
ATOM 824 C C . GLY A 1 108 ? -0.289 -12.523 -11.898 1 87.38 108 GLY A C 1
ATOM 825 O O . GLY A 1 108 ? 0.606 -11.992 -11.234 1 87.38 108 GLY A O 1
ATOM 826 N N . ALA A 1 109 ? -0.106 -13.492 -12.742 1 86.12 109 ALA A N 1
ATOM 827 C CA . ALA A 1 109 ? 1.246 -14.016 -12.914 1 86.12 109 ALA A CA 1
ATOM 828 C C . ALA A 1 109 ? 2.182 -12.953 -13.477 1 86.12 109 ALA A C 1
ATOM 830 O O . ALA A 1 109 ? 3.312 -12.805 -13.008 1 86.12 109 ALA A O 1
ATOM 831 N N . CYS A 1 110 ? 1.696 -12.211 -14.383 1 86.56 110 CYS A N 1
ATOM 832 C CA . CYS A 1 110 ? 2.496 -11.133 -14.953 1 86.56 110 CYS A CA 1
ATOM 833 C C . CYS A 1 110 ? 2.779 -10.055 -13.922 1 86.56 110 CYS A C 1
ATOM 835 O O . CYS A 1 110 ? 3.883 -9.508 -13.867 1 86.56 110 CYS A O 1
ATOM 837 N N . ALA A 1 111 ? 1.77 -9.781 -13.18 1 90.88 111 ALA A N 1
ATOM 838 C CA . ALA A 1 111 ? 1.917 -8.758 -12.148 1 90.88 111 ALA A CA 1
ATOM 839 C C . ALA A 1 111 ? 2.959 -9.172 -11.109 1 90.88 111 ALA A C 1
ATOM 841 O O . ALA A 1 111 ? 3.773 -8.352 -10.68 1 90.88 111 ALA A O 1
ATOM 842 N N . VAL A 1 112 ? 2.936 -10.398 -10.75 1 91.25 112 VAL A N 1
ATOM 843 C CA . VAL A 1 112 ? 3.859 -10.891 -9.734 1 91.25 112 VAL A CA 1
ATOM 844 C C . VAL A 1 112 ? 5.285 -10.883 -10.281 1 91.25 112 VAL A C 1
ATOM 846 O O . VAL A 1 112 ? 6.223 -10.477 -9.586 1 91.25 112 VAL A O 1
ATOM 849 N N . TRP A 1 113 ? 5.414 -11.289 -11.484 1 87.38 113 TRP A N 1
ATOM 850 C CA . TRP A 1 113 ? 6.734 -11.242 -12.109 1 87.38 113 TRP A CA 1
ATOM 851 C C . TRP A 1 113 ? 7.246 -9.805 -12.188 1 87.38 113 TRP A C 1
ATOM 853 O O . TRP A 1 113 ? 8.422 -9.547 -11.93 1 87.38 113 TRP A O 1
ATOM 863 N N . GLN A 1 114 ? 6.387 -8.961 -12.547 1 91.25 114 GLN A N 1
ATOM 864 C CA . GLN A 1 114 ? 6.746 -7.551 -12.625 1 91.25 114 GLN A CA 1
ATOM 865 C C . GLN A 1 114 ? 7.199 -7.02 -11.273 1 91.25 114 GLN A C 1
ATOM 867 O O . GLN A 1 114 ? 8.164 -6.254 -11.188 1 91.25 114 GLN A O 1
ATOM 872 N N . MET A 1 115 ? 6.559 -7.379 -10.289 1 94.06 115 MET A N 1
ATOM 873 C CA . MET A 1 115 ? 6.914 -6.949 -8.938 1 94.06 115 MET A CA 1
ATOM 874 C C . MET A 1 115 ? 8.289 -7.473 -8.547 1 94.06 115 MET A C 1
ATOM 876 O O . MET A 1 115 ? 9.094 -6.742 -7.961 1 94.06 115 MET A O 1
ATOM 880 N N . GLN A 1 116 ? 8.531 -8.719 -8.852 1 91 116 GLN A N 1
ATOM 881 C CA . GLN A 1 116 ? 9.836 -9.297 -8.547 1 91 116 GLN A CA 1
ATOM 882 C C . GLN A 1 116 ? 10.953 -8.531 -9.242 1 91 116 GLN A C 1
ATOM 884 O O . GLN A 1 116 ? 11.969 -8.211 -8.617 1 91 116 GLN A O 1
ATOM 889 N N . ARG A 1 117 ? 10.773 -8.297 -10.414 1 90.69 117 ARG A N 1
ATOM 890 C CA . ARG A 1 117 ? 11.781 -7.578 -11.18 1 90.69 117 ARG A CA 1
ATOM 891 C C . ARG A 1 117 ? 11.984 -6.168 -10.633 1 90.69 117 ARG A C 1
ATOM 893 O O . ARG A 1 117 ? 13.109 -5.672 -10.586 1 90.69 117 ARG A O 1
ATOM 900 N N . GLU A 1 118 ? 10.867 -5.598 -10.297 1 94.38 118 GLU A N 1
ATOM 901 C CA . GLU A 1 118 ? 10.953 -4.25 -9.734 1 94.38 118 GLU A CA 1
ATOM 902 C C . GLU A 1 118 ? 11.758 -4.238 -8.438 1 94.38 118 GLU A C 1
ATOM 904 O O . GLU A 1 118 ? 12.578 -3.35 -8.219 1 94.38 118 GLU A O 1
ATOM 909 N N . LEU A 1 119 ? 11.5 -5.164 -7.559 1 95.31 119 LEU A N 1
ATOM 910 C CA . LEU A 1 119 ? 12.234 -5.242 -6.301 1 95.31 119 LEU A CA 1
ATOM 911 C C . LEU A 1 119 ? 13.719 -5.473 -6.551 1 95.31 119 LEU A C 1
ATOM 913 O O . LEU A 1 119 ? 14.562 -4.926 -5.836 1 95.31 119 LEU A O 1
ATOM 917 N N . ASP A 1 120 ? 14.062 -6.258 -7.551 1 92.25 120 ASP A N 1
ATOM 918 C CA . ASP A 1 120 ? 15.453 -6.453 -7.941 1 92.25 120 ASP A CA 1
ATOM 919 C C . ASP A 1 120 ? 16.094 -5.137 -8.391 1 92.25 120 ASP A C 1
ATOM 921 O O . ASP A 1 120 ? 17.219 -4.824 -8 1 92.25 120 ASP A O 1
ATOM 925 N N . GLU A 1 121 ? 15.359 -4.43 -9.188 1 92.88 121 GLU A N 1
ATOM 926 C CA . GLU A 1 121 ? 15.859 -3.154 -9.703 1 92.88 121 GLU A CA 1
ATOM 927 C C . GLU A 1 121 ? 16.047 -2.146 -8.57 1 92.88 121 GLU A C 1
ATOM 929 O O . GLU A 1 121 ? 16.953 -1.301 -8.633 1 92.88 121 GLU A O 1
ATOM 934 N N . MET A 1 122 ? 15.203 -2.209 -7.57 1 93.56 122 MET A N 1
ATOM 935 C CA . MET A 1 122 ? 15.32 -1.319 -6.418 1 93.56 122 MET A CA 1
ATOM 936 C C . MET A 1 122 ? 16.469 -1.755 -5.512 1 93.56 122 MET A C 1
ATOM 938 O O . MET A 1 122 ? 16.844 -1.035 -4.582 1 93.56 122 MET A O 1
ATOM 942 N N . GLY A 1 123 ? 17.047 -2.85 -5.684 1 92.5 123 GLY A N 1
ATOM 943 C CA . GLY A 1 123 ? 18.141 -3.355 -4.871 1 92.5 123 GLY A CA 1
ATOM 944 C C . GLY A 1 123 ? 17.688 -3.955 -3.555 1 92.5 123 GLY A C 1
ATOM 945 O O . GLY A 1 123 ? 18.422 -3.939 -2.57 1 92.5 123 GLY A O 1
ATOM 946 N N . ILE A 1 124 ? 16.453 -4.332 -3.453 1 94.06 124 ILE A N 1
ATOM 947 C CA . ILE A 1 124 ? 15.953 -4.984 -2.246 1 94.06 124 ILE A CA 1
ATOM 948 C C . ILE A 1 124 ? 16.297 -6.469 -2.279 1 94.06 124 ILE A C 1
ATOM 950 O O . ILE A 1 124 ? 15.82 -7.207 -3.143 1 94.06 124 ILE A O 1
ATOM 954 N N . PRO A 1 125 ? 17.078 -6.863 -1.384 1 90.38 125 PRO A N 1
ATOM 955 C CA . PRO A 1 125 ? 17.578 -8.234 -1.434 1 90.38 125 PRO A CA 1
ATOM 956 C C . PRO A 1 125 ? 16.516 -9.273 -1.08 1 90.38 125 PRO A C 1
ATOM 958 O O . PRO A 1 125 ? 15.555 -8.961 -0.383 1 90.38 125 PRO A O 1
ATOM 961 N N . LYS A 1 126 ? 16.75 -10.508 -1.633 1 87.38 126 LYS A N 1
ATOM 962 C CA . LYS A 1 126 ? 15.898 -11.641 -1.259 1 87.38 126 LYS A CA 1
ATOM 963 C C . LYS A 1 126 ? 16.219 -12.125 0.153 1 87.38 126 LYS A C 1
ATOM 965 O O . LYS A 1 126 ? 17.375 -12.117 0.568 1 87.38 126 LYS A O 1
ATOM 970 N N . VAL A 1 127 ? 15.156 -12.344 0.924 1 81.19 127 VAL A N 1
ATOM 971 C CA . VAL A 1 127 ? 15.336 -12.852 2.279 1 81.19 127 VAL A CA 1
ATOM 972 C C . VAL A 1 127 ? 15.273 -14.383 2.271 1 81.19 127 VAL A C 1
ATOM 974 O O . VAL A 1 127 ? 14.555 -14.977 1.464 1 81.19 127 VAL A O 1
ATOM 977 N N . MET B 1 1 ? 70.875 -9.109 -21.203 1 26.64 1 MET B N 1
ATOM 978 C CA . MET B 1 1 ? 70.188 -7.836 -21.109 1 26.64 1 MET B CA 1
ATOM 979 C C . MET B 1 1 ? 68.688 -8.023 -21.312 1 26.64 1 MET B C 1
ATOM 981 O O . MET B 1 1 ? 68.188 -8 -22.453 1 26.64 1 MET B O 1
ATOM 985 N N . ASP B 1 2 ? 68.125 -9.062 -20.688 1 29.84 2 ASP B N 1
ATOM 986 C CA . ASP B 1 2 ? 66.812 -9.672 -20.734 1 29.84 2 ASP B CA 1
ATOM 987 C C . ASP B 1 2 ? 65.75 -8.664 -20.344 1 29.84 2 ASP B C 1
ATOM 989 O O . ASP B 1 2 ? 65.812 -8.055 -19.281 1 29.84 2 ASP B O 1
ATOM 993 N N . SER B 1 3 ? 65.188 -7.922 -21.391 1 30.83 3 SER B N 1
ATOM 994 C CA . SER B 1 3 ? 64.125 -6.93 -21.438 1 30.83 3 SER B CA 1
ATOM 995 C C . SER B 1 3 ? 62.875 -7.441 -20.75 1 30.83 3 SER B C 1
ATOM 997 O O . SER B 1 3 ? 62.188 -8.32 -21.266 1 30.83 3 SER B O 1
ATOM 999 N N . THR B 1 4 ? 62.969 -7.777 -19.516 1 30.41 4 THR B N 1
ATOM 1000 C CA . THR B 1 4 ? 61.844 -8.156 -18.688 1 30.41 4 THR B CA 1
ATOM 1001 C C . THR B 1 4 ? 60.719 -7.121 -18.781 1 30.41 4 THR B C 1
ATOM 1003 O O . THR B 1 4 ? 60.906 -5.98 -18.344 1 30.41 4 THR B O 1
ATOM 1006 N N . GLY B 1 5 ? 60.156 -7.074 -20.016 1 31.3 5 GLY B N 1
ATOM 1007 C CA . GLY B 1 5 ? 58.969 -6.242 -20.203 1 31.3 5 GLY B CA 1
ATOM 1008 C C . GLY B 1 5 ? 58 -6.301 -19.047 1 31.3 5 GLY B C 1
ATOM 1009 O O . GLY B 1 5 ? 57.625 -7.387 -18.609 1 31.3 5 GLY B O 1
ATOM 1010 N N . VAL B 1 6 ? 58.188 -5.375 -18.109 1 30.8 6 VAL B N 1
ATOM 1011 C CA . VAL B 1 6 ? 57.281 -5.129 -16.984 1 30.8 6 VAL B CA 1
ATOM 1012 C C . VAL B 1 6 ? 55.844 -5.027 -17.484 1 30.8 6 VAL B C 1
ATOM 1014 O O . VAL B 1 6 ? 55.531 -4.184 -18.328 1 30.8 6 VAL B O 1
ATOM 1017 N N . HIS B 1 7 ? 55.281 -6.145 -17.844 1 29.08 7 HIS B N 1
ATOM 1018 C CA . HIS B 1 7 ? 53.844 -6.09 -18.125 1 29.08 7 HIS B CA 1
ATOM 1019 C C . HIS B 1 7 ? 53.094 -5.324 -17.047 1 29.08 7 HIS B C 1
ATOM 1021 O O . HIS B 1 7 ? 53.094 -5.742 -15.883 1 29.08 7 HIS B O 1
ATOM 1027 N N . VAL B 1 8 ? 53.219 -4.039 -17.062 1 28.02 8 VAL B N 1
ATOM 1028 C CA . VAL B 1 8 ? 52.344 -3.225 -16.219 1 28.02 8 VAL B CA 1
ATOM 1029 C C . VAL B 1 8 ? 50.906 -3.682 -16.375 1 28.02 8 VAL B C 1
ATOM 1031 O O . VAL B 1 8 ? 50.375 -3.684 -17.484 1 28.02 8 VAL B O 1
ATOM 1034 N N . ASP B 1 9 ? 50.562 -4.777 -15.773 1 27.19 9 ASP B N 1
ATOM 1035 C CA . ASP B 1 9 ? 49.156 -5.109 -15.703 1 27.19 9 ASP B CA 1
ATOM 1036 C C . ASP B 1 9 ? 48.312 -3.893 -15.297 1 27.19 9 ASP B C 1
ATOM 1038 O O . ASP B 1 9 ? 48.469 -3.373 -14.188 1 27.19 9 ASP B O 1
ATOM 1042 N N . VAL B 1 10 ? 48.188 -2.949 -16.25 1 29.77 10 VAL B N 1
ATOM 1043 C CA . VAL B 1 10 ? 47.188 -1.907 -16.078 1 29.77 10 VAL B CA 1
ATOM 1044 C C . VAL B 1 10 ? 45.906 -2.51 -15.5 1 29.77 10 VAL B C 1
ATOM 1046 O O . VAL B 1 10 ? 45.219 -3.307 -16.156 1 29.77 10 VAL B O 1
ATOM 1049 N N . VAL B 1 11 ? 45.906 -2.939 -14.281 1 31.39 11 VAL B N 1
ATOM 1050 C CA . VAL B 1 11 ? 44.625 -3.201 -13.586 1 31.39 11 VAL B CA 1
ATOM 1051 C C . VAL B 1 11 ? 43.625 -2.121 -13.938 1 31.39 11 VAL B C 1
ATOM 1053 O O . VAL B 1 11 ? 43.781 -0.954 -13.578 1 31.39 11 VAL B O 1
ATOM 1056 N N . THR B 1 12 ? 43.25 -1.941 -15.203 1 30.73 12 THR B N 1
ATOM 1057 C CA . THR B 1 12 ? 42.094 -1.112 -15.547 1 30.73 12 THR B CA 1
ATOM 1058 C C . THR B 1 12 ? 41 -1.238 -14.492 1 30.73 12 THR B C 1
ATOM 1060 O O . THR B 1 12 ? 40.531 -2.338 -14.219 1 30.73 12 THR B O 1
ATOM 1063 N N . SER B 1 13 ? 41.219 -0.564 -13.32 1 31.11 13 SER B N 1
ATOM 1064 C CA . SER B 1 13 ? 40.156 -0.27 -12.398 1 31.11 13 SER B CA 1
ATOM 1065 C C . SER B 1 13 ? 38.844 -0.038 -13.141 1 31.11 13 SER B C 1
ATOM 1067 O O . SER B 1 13 ? 38.688 0.97 -13.836 1 31.11 13 SER B O 1
ATOM 1069 N N . GLN B 1 14 ? 38.438 -0.987 -13.961 1 34.28 14 GLN B N 1
ATOM 1070 C CA . GLN B 1 14 ? 37.094 -0.808 -14.531 1 34.28 14 GLN B CA 1
ATOM 1071 C C . GLN B 1 14 ? 36.188 -0.043 -13.578 1 34.28 14 GLN B C 1
ATOM 1073 O O . GLN B 1 14 ? 36.094 -0.384 -12.398 1 34.28 14 GLN B O 1
ATOM 1078 N N . PRO B 1 15 ? 36 1.306 -13.859 1 32.91 15 PRO B N 1
ATOM 1079 C CA . PRO B 1 15 ? 35.094 2.096 -13.023 1 32.91 15 PRO B CA 1
ATOM 1080 C C . PRO B 1 15 ? 33.875 1.295 -12.539 1 32.91 15 PRO B C 1
ATOM 1082 O O . PRO B 1 15 ? 33.281 0.541 -13.305 1 32.91 15 PRO B O 1
ATOM 1085 N N . ILE B 1 16 ? 33.844 0.695 -11.406 1 32.81 16 ILE B N 1
ATOM 1086 C CA . ILE B 1 16 ? 32.656 0.31 -10.648 1 32.81 16 ILE B CA 1
ATOM 1087 C C . ILE B 1 16 ? 31.469 1.19 -11.062 1 32.81 16 ILE B C 1
ATOM 1089 O O . ILE B 1 16 ? 31.516 2.41 -10.883 1 32.81 16 ILE B O 1
ATOM 1093 N N . LYS B 1 17 ? 31 1.077 -12.281 1 35.72 17 LYS B N 1
ATOM 1094 C CA . LYS B 1 17 ? 29.781 1.771 -12.719 1 35.72 17 LYS B CA 1
ATOM 1095 C C . LYS B 1 17 ? 28.969 2.27 -11.523 1 35.72 17 LYS B C 1
ATOM 1097 O O . LYS B 1 17 ? 28.625 1.492 -10.633 1 35.72 17 LYS B O 1
ATOM 1102 N N . ASP B 1 18 ? 29.047 3.529 -11.07 1 35.91 18 ASP B N 1
ATOM 1103 C CA . ASP B 1 18 ? 28.219 4.414 -10.258 1 35.91 18 ASP B CA 1
ATOM 1104 C C . ASP B 1 18 ? 26.797 3.891 -10.156 1 35.91 18 ASP B C 1
ATOM 1106 O O . ASP B 1 18 ? 26.109 3.734 -11.172 1 35.91 18 ASP B O 1
ATOM 1110 N N . LYS B 1 19 ? 26.5 2.881 -9.586 1 39.47 19 LYS B N 1
ATOM 1111 C CA . LYS B 1 19 ? 25.172 2.328 -9.336 1 39.47 19 LYS B CA 1
ATOM 1112 C C . LYS B 1 19 ? 24.109 3.41 -9.43 1 39.47 19 LYS B C 1
ATOM 1114 O O . LYS B 1 19 ? 24.188 4.43 -8.734 1 39.47 19 LYS B O 1
ATOM 1119 N N . GLU B 1 20 ? 23.5 3.773 -10.57 1 46.47 20 GLU B N 1
ATOM 1120 C CA . GLU B 1 20 ? 22.328 4.621 -10.812 1 46.47 20 GLU B CA 1
ATOM 1121 C C . GLU B 1 20 ? 21.5 4.797 -9.547 1 46.47 20 GLU B C 1
ATOM 1123 O O . GLU B 1 20 ? 21.406 3.883 -8.727 1 46.47 20 GLU B O 1
ATOM 1128 N N . PRO B 1 21 ? 21.188 6.043 -9.047 1 49.25 21 PRO B N 1
ATOM 1129 C CA . PRO B 1 21 ? 20.344 6.387 -7.895 1 49.25 21 PRO B CA 1
ATOM 1130 C C . PRO B 1 21 ? 19.281 5.332 -7.602 1 49.25 21 PRO B C 1
ATOM 1132 O O . PRO B 1 21 ? 18.656 4.812 -8.523 1 49.25 21 PRO B O 1
ATOM 1135 N N . LYS B 1 22 ? 19.484 4.594 -6.531 1 56.97 22 LYS B N 1
ATOM 1136 C CA . LYS B 1 22 ? 18.578 3.582 -5.992 1 56.97 22 LYS B CA 1
ATOM 1137 C C . LYS B 1 22 ? 17.125 4.023 -6.121 1 56.97 22 LYS B C 1
ATOM 1139 O O . LYS B 1 22 ? 16.75 5.102 -5.656 1 56.97 22 LYS B O 1
ATOM 1144 N N . LYS B 1 23 ? 16.281 3.523 -7.035 1 71 23 LYS B N 1
ATOM 1145 C CA . LYS B 1 23 ? 14.875 3.701 -7.383 1 71 23 LYS B CA 1
ATOM 1146 C C . LYS B 1 23 ? 13.977 3.518 -6.156 1 71 23 LYS B C 1
ATOM 1148 O O . LYS B 1 23 ? 12.789 3.236 -6.289 1 71 23 LYS B O 1
ATOM 1153 N N . LYS B 1 24 ? 14.672 3.391 -5.035 1 71.56 24 LYS B N 1
ATOM 1154 C CA . LYS B 1 24 ? 13.859 3.24 -3.832 1 71.56 24 LYS B CA 1
ATOM 1155 C C . LYS B 1 24 ? 13.789 4.547 -3.049 1 71.56 24 LYS B C 1
ATOM 1157 O O . LYS B 1 24 ? 14.812 5.09 -2.639 1 71.56 24 LYS B O 1
ATOM 1162 N N . PHE B 1 25 ? 12.555 4.977 -2.818 1 78.5 25 PHE B N 1
ATOM 1163 C CA . PHE B 1 25 ? 12.367 6.27 -2.172 1 78.5 25 PHE B CA 1
ATOM 1164 C C . PHE B 1 25 ? 12.164 6.102 -0.67 1 78.5 25 PHE B C 1
ATOM 1166 O O . PHE B 1 25 ? 12.406 7.031 0.102 1 78.5 25 PHE B O 1
ATOM 1173 N N . VAL B 1 26 ? 11.75 4.93 -0.264 1 85.69 26 VAL B N 1
ATOM 1174 C CA . VAL B 1 26 ? 11.43 4.707 1.142 1 85.69 26 VAL B CA 1
ATOM 1175 C C . VAL B 1 26 ? 12.023 3.377 1.603 1 85.69 26 VAL B C 1
ATOM 1177 O O . VAL B 1 26 ? 12.078 2.416 0.832 1 85.69 26 VAL B O 1
ATOM 1180 N N . SER B 1 27 ? 12.484 3.334 2.816 1 88.56 27 SER B N 1
ATOM 1181 C CA . SER B 1 27 ? 13 2.094 3.385 1 88.56 27 SER B CA 1
ATOM 1182 C C . SER B 1 27 ? 11.883 1.079 3.607 1 88.56 27 SER B C 1
ATOM 1184 O O . SER B 1 27 ? 10.742 1.455 3.861 1 88.56 27 SER B O 1
ATOM 1186 N N . VAL B 1 28 ? 12.211 -0.211 3.559 1 92.38 28 VAL B N 1
ATOM 1187 C CA . VAL B 1 28 ? 11.242 -1.292 3.721 1 92.38 28 VAL B CA 1
ATOM 1188 C C . VAL B 1 28 ? 10.672 -1.269 5.141 1 92.38 28 VAL B C 1
ATOM 1190 O O . VAL B 1 28 ? 9.469 -1.43 5.332 1 92.38 28 VAL B O 1
ATOM 1193 N N . GLU B 1 29 ? 11.461 -1.005 6.164 1 89.94 29 GLU B N 1
ATOM 1194 C CA . GLU B 1 29 ? 11.047 -1.09 7.562 1 89.94 29 GLU B CA 1
ATOM 1195 C C . GLU B 1 29 ? 10.445 0.228 8.039 1 89.94 29 GLU B C 1
ATOM 1197 O O . GLU B 1 29 ? 9.727 0.261 9.039 1 89.94 29 GLU B O 1
ATOM 1202 N N . GLY B 1 30 ? 10.57 1.206 7.316 1 90.19 30 GLY B N 1
ATOM 1203 C CA . GLY B 1 30 ? 10.148 2.512 7.793 1 90.19 30 GLY B CA 1
ATOM 1204 C C . GLY B 1 30 ? 11.148 3.16 8.727 1 90.19 30 GLY B C 1
ATOM 1205 O O . GLY B 1 30 ? 12.07 2.498 9.219 1 90.19 30 GLY B O 1
ATOM 1206 N N . GLU B 1 31 ? 10.938 4.48 9.07 1 90.5 31 GLU B N 1
ATOM 1207 C CA . GLU B 1 31 ? 11.945 5.234 9.812 1 90.5 31 GLU B CA 1
ATOM 1208 C C . GLU B 1 31 ? 11.32 6.016 10.961 1 90.5 31 GLU B C 1
ATOM 1210 O O . GLU B 1 31 ? 12.031 6.566 11.805 1 90.5 31 GLU B O 1
ATOM 1215 N N . ARG B 1 32 ? 10.133 6.031 11.031 1 93.38 32 ARG B N 1
ATOM 1216 C CA . ARG B 1 32 ? 9.469 6.832 12.055 1 93.38 32 ARG B CA 1
ATOM 1217 C C . ARG B 1 32 ? 8.148 6.195 12.477 1 93.38 32 ARG B C 1
ATOM 1219 O O . ARG B 1 32 ? 7.695 5.227 11.867 1 93.38 32 ARG B O 1
ATOM 1226 N N . ASP B 1 33 ? 7.594 6.785 13.555 1 94.5 33 ASP B N 1
ATOM 1227 C CA . ASP B 1 33 ? 6.297 6.328 14.039 1 94.5 33 ASP B CA 1
ATOM 1228 C C . ASP B 1 33 ? 5.172 7.23 13.539 1 94.5 33 ASP B C 1
ATOM 1230 O O . ASP B 1 33 ? 5.43 8.281 12.953 1 94.5 33 ASP B O 1
ATOM 1234 N N . TRP B 1 34 ? 3.939 6.684 13.719 1 95.38 34 TRP B N 1
ATOM 1235 C CA . TRP B 1 34 ? 2.771 7.516 13.453 1 95.38 34 TRP B CA 1
ATOM 1236 C C . TRP B 1 34 ? 2.83 8.812 14.25 1 95.38 34 TRP B C 1
ATOM 1238 O O . TRP B 1 34 ? 3.342 8.836 15.375 1 95.38 34 TRP B O 1
ATOM 1248 N N . SER B 1 35 ? 2.307 9.914 13.75 1 92.19 35 SER B N 1
ATOM 1249 C CA . SER B 1 35 ? 2.27 11.195 14.453 1 92.19 35 SER B CA 1
ATOM 1250 C C . SER B 1 35 ? 1.365 11.117 15.68 1 92.19 35 SER B C 1
ATOM 1252 O O . SER B 1 35 ? 1.604 11.805 16.688 1 92.19 35 SER B O 1
ATOM 1254 N N . THR B 1 36 ? 0.361 10.336 15.516 1 88.94 36 THR B N 1
ATOM 1255 C CA . THR B 1 36 ? -0.572 10.141 16.625 1 88.94 36 THR B CA 1
ATOM 1256 C C . THR B 1 36 ? -0.765 8.656 16.906 1 88.94 36 THR B C 1
ATOM 1258 O O . THR B 1 36 ? -0.725 7.828 15.992 1 88.94 36 THR B O 1
ATOM 1261 N N . GLY B 1 37 ? -1.01 8.367 18.188 1 87.38 37 GLY B N 1
ATOM 1262 C CA . GLY B 1 37 ? -1.303 6.988 18.562 1 87.38 37 GLY B CA 1
ATOM 1263 C C . GLY B 1 37 ? -2.66 6.516 18.062 1 87.38 37 GLY B C 1
ATOM 1264 O O . GLY B 1 37 ? -3.508 7.332 17.703 1 87.38 37 GLY B O 1
ATOM 1265 N N . PRO B 1 38 ? -2.846 5.16 18 1 80.81 38 PRO B N 1
ATOM 1266 C CA . PRO B 1 38 ? -4.098 4.625 17.453 1 80.81 38 PRO B CA 1
ATOM 1267 C C . PRO B 1 38 ? -5.305 4.957 18.328 1 80.81 38 PRO B C 1
ATOM 1269 O O . PRO B 1 38 ? -6.438 4.977 17.828 1 80.81 38 PRO B O 1
ATOM 1272 N N . TYR B 1 39 ? -5.105 5.262 19.594 1 82.19 39 TYR B N 1
ATOM 1273 C CA . TYR B 1 39 ? -6.242 5.5 20.469 1 82.19 39 TYR B CA 1
ATOM 1274 C C . TYR B 1 39 ? -6.293 6.957 20.906 1 82.19 39 TYR B C 1
ATOM 1276 O O . TYR B 1 39 ? -6.855 7.273 21.969 1 82.19 39 TYR B O 1
ATOM 1284 N N . ALA B 1 40 ? -5.676 7.73 20.188 1 79.94 40 ALA B N 1
ATOM 1285 C CA . ALA B 1 40 ? -5.637 9.156 20.516 1 79.94 40 ALA B CA 1
ATOM 1286 C C . ALA B 1 40 ? -7.008 9.797 20.328 1 79.94 40 ALA B C 1
ATOM 1288 O O . ALA B 1 40 ? -7.234 10.93 20.766 1 79.94 40 ALA B O 1
ATOM 1289 N N . CYS B 1 41 ? -7.941 9.078 19.656 1 72 41 CYS B N 1
ATOM 1290 C CA . CYS B 1 41 ? -9.281 9.617 19.453 1 72 41 CYS B CA 1
ATOM 1291 C C . CYS B 1 41 ? -10.117 9.508 20.719 1 72 41 CYS B C 1
ATOM 1293 O O . CYS B 1 41 ? -11.156 10.164 20.828 1 72 41 CYS B O 1
ATOM 1295 N N . PHE B 1 42 ? -9.703 8.859 21.672 1 74.94 42 PHE B N 1
ATOM 1296 C CA . PHE B 1 42 ? -10.547 8.547 22.828 1 74.94 42 PHE B CA 1
ATOM 1297 C C . PHE B 1 42 ? -10.727 9.766 23.719 1 74.94 42 PHE B C 1
ATOM 1299 O O . PHE B 1 42 ? -11.828 10.016 24.219 1 74.94 42 PHE B O 1
ATOM 1306 N N . PRO B 1 43 ? -9.711 10.547 23.953 1 71.12 43 PRO B N 1
ATOM 1307 C CA . PRO B 1 43 ? -9.977 11.711 24.797 1 71.12 43 PRO B CA 1
ATOM 1308 C C . PRO B 1 43 ? -11.008 12.664 24.203 1 71.12 43 P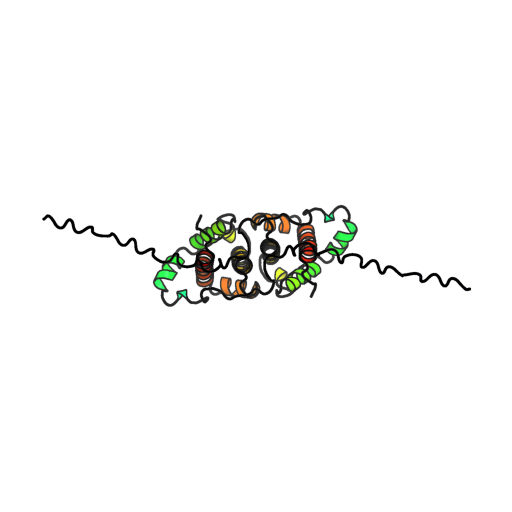RO B C 1
ATOM 1310 O O . PRO B 1 43 ? -11.68 13.398 24.922 1 71.12 43 PRO B O 1
ATOM 1313 N N . ASP B 1 44 ? -11.164 12.742 22.969 1 66.19 44 ASP B N 1
ATOM 1314 C CA . ASP B 1 44 ? -12.195 13.539 22.312 1 66.19 44 ASP B CA 1
ATOM 1315 C C . ASP B 1 44 ? -13.164 12.641 21.531 1 66.19 44 ASP B C 1
ATOM 1317 O O . ASP B 1 44 ? -13.523 12.938 20.391 1 66.19 44 ASP B O 1
ATOM 1321 N N . PHE B 1 45 ? -13.617 11.688 22.266 1 65.62 45 PHE B N 1
ATOM 1322 C CA . PHE B 1 45 ? -14.359 10.586 21.672 1 65.62 45 PHE B CA 1
ATOM 1323 C C . PHE B 1 45 ? -15.633 11.086 21.016 1 65.62 45 PHE B C 1
ATOM 1325 O O . PHE B 1 45 ? -15.938 10.719 19.875 1 65.62 45 PHE B O 1
ATOM 1332 N N . PRO B 1 46 ? -16.344 11.93 21.734 1 62.56 46 PRO B N 1
ATOM 1333 C CA . PRO B 1 46 ? -17.562 12.422 21.078 1 62.56 46 PRO B CA 1
ATOM 1334 C C . PRO B 1 46 ? -17.281 13.117 19.75 1 62.56 46 PRO B C 1
ATOM 1336 O O . PRO B 1 46 ? -18.031 12.961 18.797 1 62.56 46 PRO B O 1
ATOM 1339 N N . SER B 1 47 ? -16.219 13.945 19.734 1 62.59 47 SER B N 1
ATOM 1340 C CA . SER B 1 47 ? -15.859 14.617 18.484 1 62.59 47 SER B CA 1
ATOM 1341 C C . SER B 1 47 ? -15.406 13.617 17.438 1 62.59 47 SER B C 1
ATOM 1343 O O . SER B 1 47 ? -15.688 13.797 16.25 1 62.59 47 SER B O 1
ATOM 1345 N N . CYS B 1 48 ? -14.711 12.602 17.953 1 61.97 48 CYS B N 1
ATOM 1346 C CA . CYS B 1 48 ? -14.227 11.586 17.031 1 61.97 48 CYS B CA 1
ATOM 1347 C C . CYS B 1 48 ? -15.383 10.758 16.484 1 61.97 48 CYS B C 1
ATOM 1349 O O . CYS B 1 48 ? -15.375 10.367 15.312 1 61.97 48 CYS B O 1
ATOM 1351 N N . CYS B 1 49 ? -16.281 10.516 17.406 1 61 49 CYS B N 1
ATOM 1352 C CA . CYS B 1 49 ? -17.469 9.75 17.031 1 61 49 CYS B CA 1
ATOM 1353 C C . CYS B 1 49 ? -18.297 10.5 16 1 61 49 CYS B C 1
ATOM 1355 O O . CYS B 1 49 ? -18.938 9.883 15.148 1 61 49 CYS B O 1
ATOM 1357 N N . ARG B 1 50 ? -18.344 11.742 16.188 1 58.81 50 ARG B N 1
ATOM 1358 C CA . ARG B 1 50 ? -19.031 12.492 15.148 1 58.81 50 ARG B CA 1
ATOM 1359 C C . ARG B 1 50 ? -18.406 12.227 13.781 1 58.81 50 ARG B C 1
ATOM 1361 O O . ARG B 1 50 ? -19.109 12.156 12.773 1 58.81 50 ARG B O 1
ATOM 1368 N N . GLY B 1 51 ? -17.141 12.172 13.859 1 55.91 51 GLY B N 1
ATOM 1369 C CA . GLY B 1 51 ? -16.406 11.758 12.664 1 55.91 51 GLY B CA 1
ATOM 1370 C C . GLY B 1 51 ? -16.703 10.328 12.258 1 55.91 51 GLY B C 1
ATOM 1371 O O . GLY B 1 51 ? -16.734 10.016 11.062 1 55.91 51 GLY B O 1
ATOM 1372 N N . PHE B 1 52 ? -16.984 9.578 13.406 1 58.09 52 PHE B N 1
ATOM 1373 C CA . PHE B 1 52 ? -17.312 8.164 13.211 1 58.09 52 PHE B CA 1
ATOM 1374 C C . PHE B 1 52 ? -18.547 8.016 12.328 1 58.09 52 PHE B C 1
ATOM 1376 O O . PHE B 1 52 ? -18.641 7.066 11.547 1 58.09 52 PHE B O 1
ATOM 1383 N N . CYS B 1 53 ? -19.594 8.898 12.711 1 61.22 53 CYS B N 1
ATOM 1384 C CA . CYS B 1 53 ? -20.781 8.773 11.883 1 61.22 53 CYS B CA 1
ATOM 1385 C C . CYS B 1 53 ? -20.438 8.93 10.406 1 61.22 53 CYS B C 1
ATOM 1387 O O . CYS B 1 53 ? -21.172 8.453 9.539 1 61.22 53 CYS B O 1
ATOM 1389 N N . CYS B 1 54 ? -19.141 9.422 10.164 1 80.19 54 CYS B N 1
ATOM 1390 C CA . CYS B 1 54 ? -18.969 9.477 8.719 1 80.19 54 CYS B CA 1
ATOM 1391 C C . CYS B 1 54 ? -17.672 8.789 8.305 1 80.19 54 CYS B C 1
ATOM 1393 O O . CYS B 1 54 ? -16.875 9.359 7.551 1 80.19 54 CYS B O 1
ATOM 1395 N N . ILE B 1 55 ? -17.516 7.559 8.914 1 84.12 55 ILE B N 1
ATOM 1396 C CA . ILE B 1 55 ? -16.328 6.781 8.586 1 84.12 55 ILE B CA 1
ATOM 1397 C C . ILE B 1 55 ? -16.266 6.543 7.074 1 84.12 55 ILE B C 1
ATOM 1399 O O . ILE B 1 55 ? -15.234 6.75 6.441 1 84.12 55 ILE B O 1
ATOM 1403 N N . PRO B 1 56 ? -17.422 6.227 6.465 1 87.81 56 PRO B N 1
ATOM 1404 C CA . PRO B 1 56 ? -17.344 6.039 5.016 1 87.81 56 PRO B CA 1
ATOM 1405 C C . PRO B 1 56 ? -16.953 7.316 4.273 1 87.81 56 PRO B C 1
ATOM 1407 O O . PRO B 1 56 ? -16.25 7.258 3.266 1 87.81 56 PRO B O 1
ATOM 1410 N N . CYS B 1 57 ? -17.359 8.422 4.773 1 88.81 57 CYS B N 1
ATOM 1411 C CA . CYS B 1 57 ? -16.984 9.688 4.148 1 88.81 57 CYS B CA 1
ATOM 1412 C C . CYS B 1 57 ? -15.508 9.977 4.348 1 88.81 57 CYS B C 1
ATOM 1414 O O . CYS B 1 57 ? -14.828 10.438 3.43 1 88.81 57 CYS B O 1
ATOM 1416 N N . MET B 1 58 ? -15.031 9.727 5.504 1 89.94 58 MET B N 1
ATOM 1417 C CA . MET B 1 58 ? -13.617 9.945 5.793 1 89.94 58 MET B CA 1
ATOM 1418 C C . MET B 1 58 ? -12.734 9.023 4.957 1 89.94 58 MET B C 1
ATOM 1420 O O . MET B 1 58 ? -11.711 9.445 4.426 1 89.94 58 MET B O 1
ATOM 1424 N N . MET B 1 59 ? -13.18 7.836 4.852 1 93.06 59 MET B N 1
ATOM 1425 C CA . MET B 1 59 ? -12.43 6.875 4.051 1 93.06 59 MET B CA 1
ATOM 1426 C C . MET B 1 59 ? -12.406 7.293 2.586 1 93.06 59 MET B C 1
ATOM 1428 O O . MET B 1 59 ? -11.383 7.137 1.907 1 93.06 59 MET B O 1
ATOM 1432 N N . SER B 1 60 ? -13.516 7.719 2.102 1 93.38 60 SER B N 1
ATOM 1433 C CA . SER B 1 60 ? -13.57 8.211 0.729 1 93.38 60 SER B CA 1
ATOM 1434 C C . SER B 1 60 ? -12.648 9.414 0.537 1 93.38 60 SER B C 1
ATOM 1436 O O . SER B 1 60 ? -11.992 9.539 -0.499 1 93.38 60 SER B O 1
ATOM 1438 N N . GLU B 1 61 ? -12.664 10.273 1.484 1 93.62 61 GLU B N 1
ATOM 1439 C CA . GLU B 1 61 ? -11.773 11.43 1.423 1 93.62 61 GLU B CA 1
ATOM 1440 C C . GLU B 1 61 ? -10.312 11 1.407 1 93.62 61 GLU B C 1
ATOM 1442 O O . GLU B 1 61 ? -9.508 11.523 0.633 1 93.62 61 GLU B O 1
ATOM 1447 N N . ILE B 1 62 ? -9.945 10.094 2.254 1 95.69 62 ILE B N 1
ATOM 1448 C CA . ILE B 1 62 ? -8.586 9.57 2.299 1 95.69 62 ILE B CA 1
ATOM 1449 C C . ILE B 1 62 ? -8.211 8.992 0.937 1 95.69 62 ILE B C 1
ATOM 1451 O O . ILE B 1 62 ? -7.109 9.234 0.432 1 95.69 62 ILE B O 1
ATOM 1455 N N . SER B 1 63 ? -9.117 8.227 0.391 1 96.31 63 SER B N 1
ATOM 1456 C CA . SER B 1 63 ? -8.891 7.621 -0.916 1 96.31 63 SER B CA 1
ATOM 1457 C C . SER B 1 63 ? -8.578 8.68 -1.971 1 96.31 63 SER B C 1
ATOM 1459 O O . SER B 1 63 ? -7.645 8.523 -2.76 1 96.31 63 SER B O 1
ATOM 1461 N N . GLN B 1 64 ? -9.32 9.75 -1.939 1 96.31 64 GLN B N 1
ATOM 1462 C CA . GLN B 1 64 ? -9.117 10.82 -2.91 1 96.31 64 GLN B CA 1
ATOM 1463 C C . GLN B 1 64 ? -7.805 11.555 -2.652 1 96.31 64 GLN B C 1
ATOM 1465 O O . GLN B 1 64 ? -7.094 11.922 -3.592 1 96.31 64 GLN B O 1
ATOM 1470 N N . ARG B 1 65 ? -7.504 11.797 -1.444 1 95.81 65 ARG B N 1
ATOM 1471 C CA . ARG B 1 65 ? -6.254 12.461 -1.089 1 95.81 65 ARG B CA 1
ATOM 1472 C C . ARG B 1 65 ? -5.051 11.656 -1.571 1 95.81 65 ARG B C 1
ATOM 1474 O O . ARG B 1 65 ? -4.004 12.219 -1.891 1 95.81 65 ARG B O 1
ATOM 1481 N N . LEU B 1 66 ? -5.246 10.367 -1.653 1 96.62 66 LEU B N 1
ATOM 1482 C CA . LEU B 1 66 ? -4.152 9.484 -2.061 1 96.62 66 LEU B CA 1
ATOM 1483 C C . LEU B 1 66 ? -4.18 9.25 -3.566 1 96.62 66 LEU B C 1
ATOM 1485 O O . LEU B 1 66 ? -3.453 8.391 -4.078 1 96.62 66 LEU B O 1
ATOM 1489 N N . GLY B 1 67 ? -5.059 9.922 -4.23 1 94.81 67 GLY B N 1
ATOM 1490 C CA . GLY B 1 67 ? -5.105 9.828 -5.68 1 94.81 67 GLY B CA 1
ATOM 1491 C C . GLY B 1 67 ? -5.848 8.594 -6.176 1 94.81 67 GLY B C 1
ATOM 1492 O O . GLY B 1 67 ? -5.625 8.141 -7.297 1 94.81 67 GLY B O 1
ATOM 1493 N N . GLU B 1 68 ? -6.629 7.992 -5.375 1 96.19 68 GLU B N 1
ATOM 1494 C CA . GLU B 1 68 ? -7.391 6.801 -5.742 1 96.19 68 GLU B CA 1
ATOM 1495 C C . GLU B 1 68 ? -8.852 7.141 -6.008 1 96.19 68 GLU B C 1
ATOM 1497 O O . GLU B 1 68 ? -9.305 8.242 -5.691 1 96.19 68 GLU B O 1
ATOM 1502 N N . TRP B 1 69 ? -9.523 6.145 -6.609 1 94.56 69 TRP B N 1
ATOM 1503 C CA . TRP B 1 69 ? -10.953 6.301 -6.824 1 94.56 69 TRP B CA 1
ATOM 1504 C C . TRP B 1 69 ? -11.695 6.426 -5.496 1 94.56 69 TRP B C 1
ATOM 1506 O O . TRP B 1 69 ? -11.375 5.723 -4.531 1 94.56 69 TRP B O 1
ATOM 1516 N N . MET B 1 70 ? -12.688 7.348 -5.418 1 93.31 70 MET B N 1
ATOM 1517 C CA . MET B 1 70 ? -13.383 7.691 -4.18 1 93.31 70 MET B CA 1
ATOM 1518 C C . MET B 1 70 ? -14.031 6.461 -3.559 1 93.31 70 MET B C 1
ATOM 1520 O O . MET B 1 70 ? -14.109 6.348 -2.334 1 93.31 70 MET B O 1
ATOM 1524 N N . CYS B 1 71 ? -14.5 5.527 -4.383 1 94 71 CYS B N 1
ATOM 1525 C CA . CYS B 1 71 ? -15.211 4.363 -3.861 1 94 71 CYS B CA 1
ATOM 1526 C C . CYS B 1 71 ? -14.297 3.15 -3.781 1 94 71 CYS B C 1
ATOM 1528 O O . CYS B 1 71 ? -14.742 2.051 -3.449 1 94 71 CYS B O 1
ATOM 1530 N N . PHE B 1 72 ? -13 3.348 -3.885 1 93.75 72 PHE B N 1
ATOM 1531 C CA . PHE B 1 72 ? -12.023 2.264 -3.928 1 93.75 72 PHE B CA 1
ATOM 1532 C C . PHE B 1 72 ? -12.094 1.421 -2.66 1 93.75 72 PHE B C 1
ATOM 1534 O O . PHE B 1 72 ? -12.141 0.191 -2.729 1 93.75 72 PHE B O 1
ATOM 1541 N N . PRO B 1 73 ? -12.133 2.027 -1.458 1 93 73 PRO B N 1
ATOM 1542 C CA . PRO B 1 73 ? -12.062 1.206 -0.248 1 93 73 PRO B CA 1
ATOM 1543 C C . PRO B 1 73 ? -13.297 0.338 -0.045 1 93 73 PRO B C 1
ATOM 1545 O O . PRO B 1 73 ? -13.258 -0.633 0.714 1 93 73 PRO B O 1
ATOM 1548 N N . PHE B 1 74 ? -14.336 0.624 -0.751 1 91.62 74 PHE B N 1
ATOM 1549 C CA . PHE B 1 74 ? -15.594 -0.09 -0.555 1 91.62 74 PHE B CA 1
ATOM 1550 C C . PHE B 1 74 ? -15.789 -1.155 -1.628 1 91.62 74 PHE B C 1
ATOM 1552 O O . PHE B 1 74 ? -16.547 -2.105 -1.438 1 91.62 74 PHE B O 1
ATOM 1559 N N . PHE B 1 75 ? -15.086 -1.057 -2.754 1 89.94 75 PHE B N 1
ATOM 1560 C CA . PHE B 1 75 ? -15.305 -1.948 -3.889 1 89.94 75 PHE B CA 1
ATOM 1561 C C . PHE B 1 75 ? -14.234 -3.031 -3.938 1 89.94 75 PHE B C 1
ATOM 1563 O O . PHE B 1 75 ? -14.445 -4.098 -4.516 1 89.94 75 PHE B O 1
ATOM 1570 N N . MET B 1 76 ? -13.133 -2.803 -3.436 1 88.44 76 MET B N 1
ATOM 1571 C CA . MET B 1 76 ? -12.023 -3.754 -3.49 1 88.44 76 MET B CA 1
ATOM 1572 C C . MET B 1 76 ? -11.828 -4.441 -2.143 1 88.44 76 MET B C 1
ATOM 1574 O O . MET B 1 76 ? -11.797 -3.779 -1.104 1 88.44 76 MET B O 1
ATOM 1578 N N . PRO B 1 77 ? -11.758 -5.75 -2.197 1 86.19 77 PRO B N 1
ATOM 1579 C CA . PRO B 1 77 ? -11.445 -6.43 -0.942 1 86.19 77 PRO B CA 1
ATOM 1580 C C . PRO B 1 77 ? -10.133 -5.953 -0.326 1 86.19 77 PRO B C 1
ATOM 1582 O O . PRO B 1 77 ? -9.109 -5.895 -1.013 1 86.19 77 PRO B O 1
ATOM 1585 N N . GLY B 1 78 ? -10.227 -5.508 0.888 1 89.88 78 GLY B N 1
ATOM 1586 C CA . GLY B 1 78 ? -9.031 -5.031 1.568 1 89.88 78 GLY B CA 1
ATOM 1587 C C . GLY B 1 78 ? -8.664 -3.605 1.196 1 89.88 78 GLY B C 1
ATOM 1588 O O . GLY B 1 78 ? -7.516 -3.191 1.371 1 89.88 78 GLY B O 1
ATOM 1589 N N . GLY B 1 79 ? -9.625 -2.924 0.56 1 93.19 79 GLY B N 1
ATOM 1590 C CA . GLY B 1 79 ? -9.344 -1.567 0.122 1 93.19 79 GLY B CA 1
ATOM 1591 C C . GLY B 1 79 ? -8.852 -0.669 1.242 1 93.19 79 GLY B C 1
ATOM 1592 O O . GLY B 1 79 ? -7.957 0.155 1.039 1 93.19 79 GLY B O 1
ATOM 1593 N N . GLY B 1 80 ? -9.469 -0.814 2.447 1 93.62 80 GLY B N 1
ATOM 1594 C CA . GLY B 1 80 ? -9 -0.044 3.59 1 93.62 80 GLY B CA 1
ATOM 1595 C C . GLY B 1 80 ? -7.566 -0.348 3.971 1 93.62 80 GLY B C 1
ATOM 1596 O O . GLY B 1 80 ? -6.797 0.561 4.285 1 93.62 80 GLY B O 1
ATOM 1597 N N . ASN B 1 81 ? -7.203 -1.562 3.832 1 94.5 81 ASN B N 1
ATOM 1598 C CA . ASN B 1 81 ? -5.84 -1.967 4.152 1 94.5 81 ASN B CA 1
ATOM 1599 C C . ASN B 1 81 ? -4.844 -1.445 3.119 1 94.5 81 ASN B C 1
ATOM 1601 O O . ASN B 1 81 ? -3.713 -1.099 3.461 1 94.5 81 ASN B O 1
ATOM 1605 N N . VAL B 1 82 ? -5.258 -1.459 1.913 1 95.62 82 VAL B N 1
ATOM 1606 C CA . VAL B 1 82 ? -4.418 -0.918 0.847 1 95.62 82 VAL B CA 1
ATOM 1607 C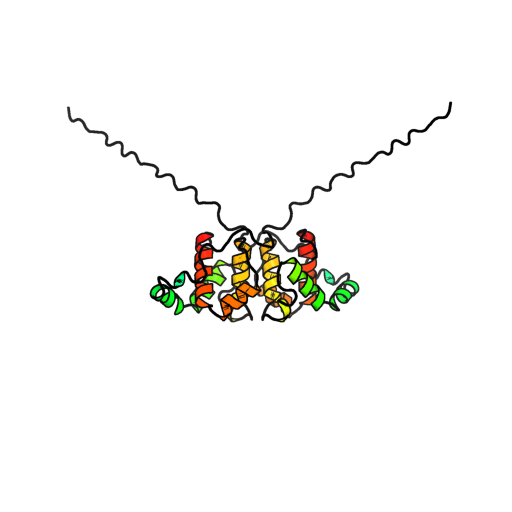 C . VAL B 1 82 ? -4.09 0.544 1.139 1 95.62 82 VAL B C 1
ATOM 1609 O O . VAL B 1 82 ? -2.928 0.95 1.076 1 95.62 82 VAL B O 1
ATOM 1612 N N . LEU B 1 83 ? -5.105 1.273 1.487 1 96.81 83 LEU B N 1
ATOM 1613 C CA . LEU B 1 83 ? -4.914 2.695 1.753 1 96.81 83 LEU B CA 1
ATOM 1614 C C . LEU B 1 83 ? -4.047 2.904 2.988 1 96.81 83 LEU B C 1
ATOM 1616 O O . LEU B 1 83 ? -3.184 3.787 3.004 1 96.81 83 LEU B O 1
ATOM 1620 N N . ARG B 1 84 ? -4.227 2.139 4.008 1 96.69 84 ARG B N 1
ATOM 1621 C CA . ARG B 1 84 ? -3.449 2.299 5.234 1 96.69 84 ARG B CA 1
ATOM 1622 C C . ARG B 1 84 ? -1.982 1.96 5 1 96.69 84 ARG B C 1
ATOM 1624 O O . ARG B 1 84 ? -1.092 2.645 5.504 1 96.69 84 ARG B O 1
ATOM 1631 N N . THR B 1 85 ? -1.753 0.926 4.262 1 95.19 85 THR B N 1
ATOM 1632 C CA . THR B 1 85 ? -0.385 0.558 3.912 1 95.19 85 THR B CA 1
ATOM 1633 C C . THR B 1 85 ? 0.271 1.648 3.07 1 95.19 85 THR B C 1
ATOM 1635 O O . THR B 1 85 ? 1.46 1.934 3.23 1 95.19 85 THR B O 1
ATOM 1638 N N . ARG B 1 86 ? -0.532 2.186 2.172 1 95.81 86 ARG B N 1
ATOM 1639 C CA . ARG B 1 86 ? 0 3.256 1.335 1 95.81 86 ARG B CA 1
ATOM 1640 C C . ARG B 1 86 ? 0.393 4.465 2.178 1 95.81 86 ARG B C 1
ATOM 1642 O O . ARG B 1 86 ? 1.453 5.059 1.966 1 95.81 86 ARG B O 1
ATOM 1649 N N . VAL B 1 87 ? -0.428 4.879 3.125 1 96.5 87 VAL B N 1
ATOM 1650 C CA . VAL B 1 87 ? -0.133 5.992 4.02 1 96.5 87 VAL B CA 1
ATOM 1651 C C . VAL B 1 87 ? 1.139 5.695 4.812 1 96.5 87 VAL B C 1
ATOM 1653 O O . VAL B 1 87 ? 2.016 6.555 4.934 1 96.5 87 VAL B O 1
ATOM 1656 N N . ARG B 1 88 ? 1.228 4.527 5.32 1 95.12 88 ARG B N 1
ATOM 1657 C CA . ARG B 1 88 ? 2.393 4.125 6.102 1 95.12 88 ARG B CA 1
ATOM 1658 C C . ARG B 1 88 ? 3.658 4.156 5.25 1 95.12 88 ARG B C 1
ATOM 1660 O O . ARG B 1 88 ? 4.699 4.648 5.695 1 95.12 88 ARG B O 1
ATOM 1667 N N . THR B 1 89 ? 3.59 3.666 4.078 1 94.56 89 THR B N 1
ATOM 1668 C CA . THR B 1 89 ? 4.746 3.605 3.189 1 94.56 89 THR B CA 1
ATOM 1669 C C . THR B 1 89 ? 5.148 5.004 2.734 1 94.56 89 THR B C 1
ATOM 1671 O O . THR B 1 89 ? 6.332 5.348 2.75 1 94.56 89 THR B O 1
ATOM 1674 N N . MET B 1 90 ? 4.18 5.844 2.398 1 94.38 90 MET B N 1
ATOM 1675 C CA . MET B 1 90 ? 4.453 7.203 1.946 1 94.38 90 MET B CA 1
ATOM 1676 C C . MET B 1 90 ? 5.145 8.016 3.041 1 94.38 90 MET B C 1
ATOM 1678 O O . MET B 1 90 ? 6 8.852 2.754 1 94.38 90 MET B O 1
ATOM 1682 N N . GLY B 1 91 ? 4.758 7.75 4.191 1 93.94 91 GLY B N 1
ATOM 1683 C CA . GLY B 1 91 ? 5.281 8.523 5.309 1 93.94 91 GLY B CA 1
ATOM 1684 C C . GLY B 1 91 ? 6.516 7.902 5.938 1 93.94 91 GLY B C 1
ATOM 1685 O O . GLY B 1 91 ? 7.078 8.453 6.883 1 93.94 91 GLY B O 1
ATOM 1686 N N . GLY B 1 92 ? 6.883 6.727 5.414 1 94.19 92 GLY B N 1
ATOM 1687 C CA . GLY B 1 92 ? 8.008 6.043 6.027 1 94.19 92 GLY B CA 1
ATOM 1688 C C . GLY B 1 92 ? 7.734 5.582 7.441 1 94.19 92 GLY B C 1
ATOM 1689 O O . GLY B 1 92 ? 8.594 5.688 8.32 1 94.19 92 GLY B O 1
ATOM 1690 N N . ILE B 1 93 ? 6.559 5.195 7.645 1 95.06 93 ILE B N 1
ATOM 1691 C CA . ILE B 1 93 ? 6.105 4.805 8.977 1 95.06 93 ILE B CA 1
ATOM 1692 C C . ILE B 1 93 ? 6.387 3.32 9.203 1 95.06 93 ILE B C 1
ATOM 1694 O O . ILE B 1 93 ? 6.129 2.494 8.32 1 95.06 93 ILE B O 1
ATOM 1698 N N . LYS B 1 94 ? 6.875 3.059 10.391 1 95.75 94 LYS B N 1
ATOM 1699 C CA . LYS B 1 94 ? 7.176 1.675 10.75 1 95.75 94 LYS B CA 1
ATOM 1700 C C . LYS B 1 94 ? 5.895 0.859 10.914 1 95.75 94 LYS B C 1
ATOM 1702 O O . LYS B 1 94 ? 4.84 1.408 11.242 1 95.75 94 LYS B O 1
ATOM 1707 N N . GLY B 1 95 ? 6.047 -0.477 10.664 1 94.12 95 GLY B N 1
ATOM 1708 C CA . GLY B 1 95 ? 4.922 -1.378 10.852 1 94.12 95 GLY B CA 1
ATOM 1709 C C . GLY B 1 95 ? 4.781 -2.404 9.742 1 94.12 95 GLY B C 1
ATOM 1710 O O . GLY B 1 95 ? 5.566 -2.408 8.789 1 94.12 95 GLY B O 1
ATOM 1711 N N . THR B 1 96 ? 3.758 -3.23 9.945 1 94.62 96 THR B N 1
ATOM 1712 C CA . THR B 1 96 ? 3.498 -4.266 8.953 1 94.62 96 THR B CA 1
ATOM 1713 C C . THR B 1 96 ? 2.049 -4.207 8.469 1 94.62 96 THR B C 1
ATOM 1715 O O . THR B 1 96 ? 1.192 -3.627 9.141 1 94.62 96 THR B O 1
ATOM 1718 N N . ALA B 1 97 ? 1.881 -4.758 7.293 1 93.44 97 ALA B N 1
ATOM 1719 C CA . ALA B 1 97 ? 0.528 -4.832 6.746 1 93.44 97 ALA B CA 1
ATOM 1720 C C . ALA B 1 97 ? -0.381 -5.66 7.652 1 93.44 97 ALA B C 1
ATOM 1722 O O . ALA B 1 97 ? -1.584 -5.402 7.738 1 93.44 97 ALA B O 1
ATOM 1723 N N . CYS B 1 98 ? 0.149 -6.629 8.289 1 91 98 CYS B N 1
ATOM 1724 C CA . CYS B 1 98 ? -0.631 -7.441 9.219 1 91 98 CYS B CA 1
ATOM 1725 C C . CYS B 1 98 ? -1.15 -6.602 10.375 1 91 98 CYS B C 1
ATOM 1727 O O . CYS B 1 98 ? -2.314 -6.719 10.766 1 91 98 CYS B O 1
ATOM 1729 N N . ASP B 1 99 ? -0.255 -5.812 10.898 1 92.06 99 ASP B N 1
ATOM 1730 C CA . ASP B 1 99 ? -0.667 -4.895 11.953 1 92.06 99 ASP B CA 1
ATOM 1731 C C . ASP B 1 99 ? -1.776 -3.963 11.477 1 92.06 99 ASP B C 1
ATOM 1733 O O . ASP B 1 99 ? -2.73 -3.697 12.211 1 92.06 99 ASP B O 1
ATOM 1737 N N . ASP B 1 100 ? -1.593 -3.48 10.289 1 93 100 ASP B N 1
ATOM 1738 C CA . ASP B 1 100 ? -2.604 -2.605 9.711 1 93 100 ASP B CA 1
ATOM 1739 C C . ASP B 1 100 ? -3.951 -3.316 9.602 1 93 100 ASP B C 1
ATOM 1741 O O . ASP B 1 100 ? -4.992 -2.73 9.906 1 93 100 ASP B O 1
ATOM 1745 N N . CYS B 1 101 ? -3.932 -4.527 9.195 1 92.31 101 CYS B N 1
ATOM 1746 C CA . CYS B 1 101 ? -5.156 -5.309 9.031 1 92.31 101 CYS B CA 1
ATOM 1747 C C . CYS B 1 101 ? -5.852 -5.512 10.375 1 92.31 101 CYS B C 1
ATOM 1749 O O . CYS B 1 101 ? -7.07 -5.363 10.477 1 92.31 101 CYS B O 1
ATOM 1751 N N . ILE B 1 102 ? -5.133 -5.863 11.359 1 91 102 ILE B N 1
ATOM 1752 C CA . ILE B 1 102 ? -5.688 -6.07 12.695 1 91 102 ILE B CA 1
ATOM 1753 C C . ILE B 1 102 ? -6.312 -4.773 13.203 1 91 102 ILE B C 1
ATOM 1755 O O . ILE B 1 102 ? -7.43 -4.777 13.727 1 91 102 ILE B O 1
ATOM 1759 N N . MET B 1 103 ? -5.559 -3.666 13.031 1 91.5 103 MET B N 1
ATOM 1760 C CA . MET B 1 103 ? -6.066 -2.369 13.469 1 91.5 103 MET B CA 1
ATOM 1761 C C . MET B 1 103 ? -7.355 -2.014 12.734 1 91.5 103 MET B C 1
ATOM 1763 O O . MET B 1 103 ? -8.312 -1.534 13.344 1 91.5 103 MET B O 1
ATOM 1767 N N . MET B 1 104 ? -7.387 -2.203 11.461 1 90.38 104 MET B N 1
ATOM 1768 C CA . MET B 1 104 ? -8.539 -1.846 10.641 1 90.38 104 MET B CA 1
ATOM 1769 C C . MET B 1 104 ? -9.75 -2.713 10.992 1 90.38 104 MET B C 1
ATOM 1771 O O . MET B 1 104 ? -10.891 -2.254 10.922 1 90.38 104 MET B O 1
ATOM 1775 N N . CYS B 1 105 ? -9.547 -3.99 11.406 1 89.75 105 CYS B N 1
ATOM 1776 C CA . CYS B 1 105 ? -10.625 -4.926 11.703 1 89.75 105 CYS B CA 1
ATOM 1777 C C . CYS B 1 105 ? -11.203 -4.672 13.086 1 89.75 105 CYS B C 1
ATOM 1779 O O . CYS B 1 105 ? -12.414 -4.77 13.289 1 89.75 105 CYS B O 1
ATOM 1781 N N . PHE B 1 106 ? -10.398 -4.301 14.039 1 90 106 PHE B N 1
ATOM 1782 C CA . PHE B 1 106 ? -10.859 -4.25 15.422 1 90 106 PHE B CA 1
ATOM 1783 C C . PHE B 1 106 ? -11.109 -2.811 15.859 1 90 106 PHE B C 1
ATOM 1785 O O . PHE B 1 106 ? -11.875 -2.562 16.797 1 90 106 PHE B O 1
ATOM 1792 N N . CYS B 1 107 ? -10.414 -1.9 15.273 1 86.81 107 CYS B N 1
ATOM 1793 C CA . CYS B 1 107 ? -10.586 -0.488 15.594 1 86.81 107 CYS B CA 1
ATOM 1794 C C . CYS B 1 107 ? -10.555 0.368 14.336 1 86.81 107 CYS B C 1
ATOM 1796 O O . CYS B 1 107 ? -9.828 1.36 14.273 1 86.81 107 CYS B O 1
ATOM 1798 N N . GLY B 1 108 ? -11.414 0.077 13.438 1 87.44 108 GLY B N 1
ATOM 1799 C CA . GLY B 1 108 ? -11.414 0.723 12.141 1 87.44 108 GLY B CA 1
ATOM 1800 C C . GLY B 1 108 ? -11.602 2.227 12.219 1 87.44 108 GLY B C 1
ATOM 1801 O O . GLY B 1 108 ? -10.93 2.979 11.5 1 87.44 108 GLY B O 1
ATOM 1802 N N . ALA B 1 109 ? -12.492 2.617 13.086 1 86.25 109 ALA B N 1
ATOM 1803 C CA . ALA B 1 109 ? -12.727 4.051 13.227 1 86.25 109 ALA B CA 1
ATOM 1804 C C . ALA B 1 109 ? -11.477 4.77 13.719 1 86.25 109 ALA B C 1
ATOM 1806 O O . ALA B 1 109 ? -11.125 5.84 13.203 1 86.25 109 ALA B O 1
ATOM 1807 N N . CYS B 1 110 ? -10.805 4.184 14.609 1 86.75 110 CYS B N 1
ATOM 1808 C CA . CYS B 1 110 ? -9.57 4.77 15.117 1 86.75 110 CYS B CA 1
ATOM 1809 C C . CYS B 1 110 ? -8.5 4.805 14.031 1 86.75 110 CYS B C 1
ATOM 1811 O O . CYS B 1 110 ? -7.75 5.777 13.922 1 86.75 110 CYS B O 1
ATOM 1813 N N . ALA B 1 111 ? -8.453 3.74 13.328 1 91.06 111 ALA B N 1
ATOM 1814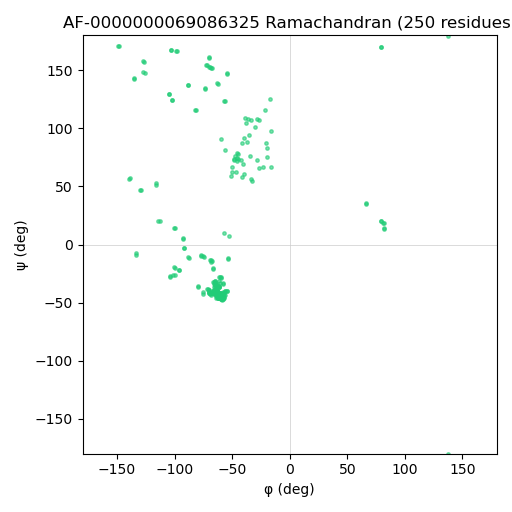 C CA . ALA B 1 111 ? -7.465 3.654 12.258 1 91.06 111 ALA B CA 1
ATOM 1815 C C . ALA B 1 111 ? -7.703 4.727 11.195 1 91.06 111 ALA B C 1
ATOM 1817 O O . ALA B 1 111 ? -6.754 5.352 10.711 1 91.06 111 ALA B O 1
ATOM 1818 N N . VAL B 1 112 ? -8.93 4.926 10.891 1 91.25 112 VAL B N 1
ATOM 1819 C CA . VAL B 1 112 ? -9.273 5.898 9.852 1 91.25 112 VAL B CA 1
ATOM 1820 C C . VAL B 1 112 ? -8.953 7.309 10.344 1 91.25 112 VAL B C 1
ATOM 1822 O O . VAL B 1 112 ? -8.406 8.125 9.602 1 91.25 112 VAL B O 1
ATOM 1825 N N . TRP B 1 113 ? -9.297 7.551 11.555 1 87.5 113 TRP B N 1
ATOM 1826 C CA . TRP B 1 113 ? -8.969 8.852 12.125 1 87.5 113 TRP B CA 1
ATOM 1827 C C . TRP B 1 113 ? -7.457 9.078 12.133 1 87.5 113 TRP B C 1
ATOM 1829 O O . TRP B 1 113 ? -6.98 10.172 11.828 1 87.5 113 TRP B O 1
ATOM 1839 N N . GLN B 1 114 ? -6.773 8.086 12.5 1 91.31 114 GLN B N 1
ATOM 1840 C CA . GLN B 1 114 ? -5.316 8.156 12.516 1 91.31 114 GLN B CA 1
ATOM 1841 C C . GLN B 1 114 ? -4.762 8.453 11.133 1 91.31 114 GLN B C 1
ATOM 1843 O O . GLN B 1 114 ? -3.826 9.25 10.984 1 91.31 114 GLN B O 1
ATOM 1848 N N . MET B 1 115 ? -5.285 7.855 10.188 1 94.12 115 MET B N 1
ATOM 1849 C CA . MET B 1 115 ? -4.848 8.078 8.812 1 94.12 115 MET B CA 1
ATOM 1850 C C . MET B 1 115 ? -5.102 9.516 8.383 1 94.12 115 MET B C 1
ATOM 1852 O O . MET B 1 115 ? -4.254 10.141 7.742 1 94.12 115 MET B O 1
ATOM 1856 N N . GLN B 1 116 ? -6.266 10.016 8.734 1 90.94 116 GLN B N 1
ATOM 1857 C CA . GLN B 1 116 ? -6.586 11.398 8.391 1 90.94 116 GLN B CA 1
ATOM 1858 C C . GLN B 1 116 ? -5.586 12.367 9.016 1 90.94 116 GLN B C 1
ATOM 1860 O O . GLN B 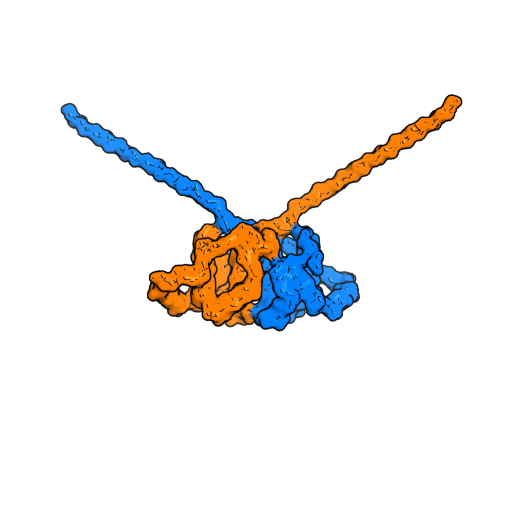1 116 ? -5.098 13.281 8.344 1 90.94 116 GLN B O 1
ATOM 1865 N N . ARG B 1 117 ? -5.34 12.172 10.172 1 90.5 117 ARG B N 1
ATOM 1866 C CA . ARG B 1 117 ? -4.406 13.047 10.883 1 90.5 117 ARG B CA 1
ATOM 1867 C C . ARG B 1 117 ? -3.008 12.945 10.281 1 90.5 117 ARG B C 1
ATOM 1869 O O . ARG B 1 117 ? -2.301 13.953 10.172 1 90.5 117 ARG B O 1
ATOM 1876 N N . GLU B 1 118 ? -2.674 11.75 9.969 1 94.25 118 GLU B N 1
ATOM 1877 C CA . GLU B 1 118 ? -1.358 11.547 9.367 1 94.25 118 GLU B CA 1
ATOM 1878 C C . GLU B 1 118 ? -1.238 12.289 8.039 1 94.25 118 GLU B C 1
ATOM 1880 O O . GLU B 1 118 ? -0.215 12.914 7.766 1 94.25 118 GLU B O 1
ATOM 1885 N N . LEU B 1 119 ? -2.232 12.188 7.207 1 95.31 119 LEU B N 1
ATOM 1886 C CA . LEU B 1 119 ? -2.211 12.875 5.922 1 95.31 119 LEU B CA 1
ATOM 1887 C C . LEU B 1 119 ? -2.133 14.391 6.117 1 95.31 119 LEU B C 1
ATOM 1889 O O . LEU B 1 119 ? -1.463 15.086 5.352 1 95.31 119 LEU B O 1
ATOM 1893 N N . ASP B 1 120 ? -2.803 14.906 7.141 1 92.19 120 ASP B N 1
ATOM 1894 C CA . ASP B 1 120 ? -2.705 16.328 7.48 1 92.19 120 ASP B CA 1
ATOM 1895 C C . ASP B 1 120 ? -1.274 16.703 7.863 1 92.19 120 ASP B C 1
ATOM 1897 O O . ASP B 1 120 ? -0.759 17.734 7.426 1 92.19 120 ASP B O 1
ATOM 1901 N N . GLU B 1 121 ? -0.675 15.875 8.664 1 92.75 121 GLU B N 1
ATOM 1902 C CA . GLU B 1 121 ? 0.692 16.125 9.117 1 92.75 121 GLU B CA 1
ATOM 1903 C C . GLU B 1 121 ? 1.673 16.078 7.945 1 92.75 121 GLU B C 1
ATOM 1905 O O . GLU B 1 121 ? 2.684 16.781 7.949 1 92.75 121 GLU B O 1
ATOM 1910 N N . MET B 1 122 ? 1.402 15.219 6.984 1 93.44 122 MET B N 1
ATOM 1911 C CA . MET B 1 122 ? 2.25 15.125 5.801 1 93.44 122 MET B CA 1
ATOM 1912 C C . MET B 1 122 ? 2.014 16.312 4.867 1 93.44 122 MET B C 1
ATOM 1914 O O . MET B 1 122 ? 2.756 16.5 3.9 1 93.44 122 MET B O 1
ATOM 1918 N N . GLY B 1 123 ? 1.069 17.094 5.043 1 92.19 123 GLY B N 1
ATOM 1919 C CA . GLY B 1 123 ? 0.762 18.234 4.211 1 92.19 123 GLY B CA 1
ATOM 1920 C C . GLY B 1 123 ? 0.033 17.875 2.93 1 92.19 123 GLY B C 1
ATOM 1921 O O . GLY B 1 123 ? 0.158 18.562 1.918 1 92.19 123 GLY B O 1
ATOM 1922 N N . ILE B 1 124 ? -0.586 16.734 2.881 1 93.94 124 ILE B N 1
ATOM 1923 C CA . ILE B 1 124 ? -1.37 16.328 1.717 1 93.94 124 ILE B CA 1
ATOM 1924 C C . ILE B 1 124 ? -2.752 16.969 1.781 1 93.94 124 ILE B C 1
ATOM 1926 O O . ILE B 1 124 ? -3.541 16.688 2.684 1 93.94 124 ILE B O 1
ATOM 1930 N N . PRO B 1 125 ? -3.018 17.781 0.866 1 90.12 125 PRO B N 1
ATOM 1931 C CA . PRO B 1 125 ? -4.258 18.562 0.935 1 90.12 125 PRO B CA 1
ATOM 1932 C C . PRO B 1 125 ? -5.5 17.719 0.655 1 90.12 125 PRO B C 1
ATOM 1934 O O . PRO B 1 125 ? -5.406 16.688 -0.008 1 90.12 125 PRO B O 1
ATOM 1937 N N . LYS B 1 126 ? -6.652 18.188 1.208 1 87.25 126 LYS B N 1
ATOM 1938 C CA . LYS B 1 126 ? -7.941 17.578 0.898 1 87.25 126 LYS B CA 1
ATOM 1939 C C . LYS B 1 126 ? -8.398 17.938 -0.51 1 87.25 126 LYS B C 1
ATOM 1941 O O . LYS B 1 126 ? -8.18 19.062 -0.966 1 87.25 1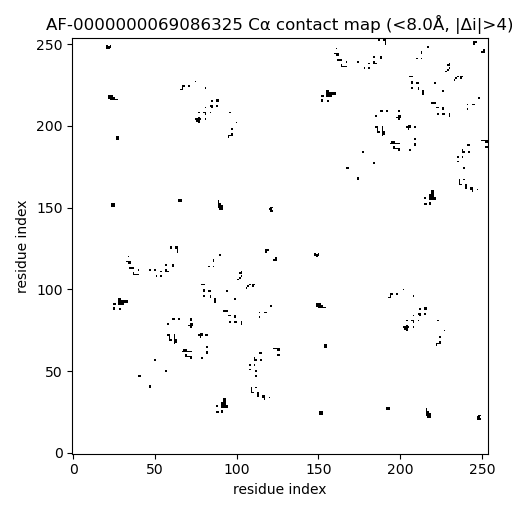26 LYS B O 1
ATOM 1946 N N . VAL B 1 127 ? -8.867 16.906 -1.219 1 80.94 127 VAL B N 1
ATOM 1947 C CA . VAL B 1 127 ? -9.375 17.141 -2.568 1 80.94 127 VAL B CA 1
ATOM 1948 C C . VAL B 1 127 ? -10.875 17.406 -2.52 1 80.94 127 VAL B C 1
ATOM 1950 O O . VAL B 1 127 ? -11.578 16.875 -1.661 1 80.94 127 VAL B O 1
#

Secondary structure (DSSP, 8-state):
----------------------S--S-SS-SB--SS-TTTTGGGHHHHHHHHTTHHHHHHHHHHHTTS-TTHHHHSTTHHHHHHHHHHHHTTB---HHHHHHHHHHSHHHHHHHHHHHHHHTT----/----------------------S--S-SS-SB--SS-TTTTGGGHHHHHHHHTTHHHHHHHHHHHTTS-TTHHHHSTTHHHHHHHHHHHHTTB---HHHHHHHHHHSHHHHHHHHHHHHHHTT----

Sequence (254 aa):
MDSTGVHVDVVTSQPIKDKEPKKKFVSVEGERDWSTGPYACFPDFPSCCRGFCCIPCMMSEISQRLGEWMCFPFFMPGGGNVLRTRVRTMGGIKGTACDDCIMMCFCGACAVWQMQRELDEMGIPKVMDSTGVHVDVVTSQPIKDKEPKKKFVSVEGERDWSTGPYACFPDFPSCCRGFCCIPCMMSEISQRLGEWMCFPFFMPGGGNVLRTRVRTMGGIKGTACDDCIMMCFCGACAVWQMQRELDEMGIPKV

pLDDT: mean 78.52, std 22.22, range [26.31, 96.81]

InterPro domains:
  IPR006461 PLAC8 motif-containing protein [PF04749] (34-118)
  IPR006461 PLAC8 motif-containing protein [PTHR15907] (30-123)
  IPR006461 PLAC8 motif-containing protein [TIGR01571] (32-120)

Solvent-accessible surface area (backbone atoms only — not comparable to full-atom values): 14459 Å² total; per-residue (Å²): 137,81,77,72,72,74,75,72,74,74,73,72,76,67,76,75,72,76,72,68,79,62,51,48,61,42,65,68,62,33,80,40,71,70,90,58,59,67,67,62,50,57,87,48,34,70,67,42,42,60,47,45,80,33,44,71,56,51,51,23,48,51,29,39,48,54,64,35,58,53,60,41,51,78,73,37,64,40,23,58,47,34,51,51,45,42,53,30,52,30,43,22,26,50,74,38,63,67,56,47,44,52,40,47,72,76,38,36,64,37,44,52,52,40,49,52,53,44,38,53,69,39,65,53,63,86,116,136,81,79,72,72,75,73,70,74,74,73,71,73,66,73,75,73,75,73,70,80,65,51,48,61,42,65,69,61,33,80,40,73,71,91,58,59,66,67,62,49,57,88,47,33,71,66,42,43,58,47,44,79,32,44,70,57,52,51,24,48,51,29,40,49,54,62,34,58,53,60,41,51,79,73,38,65,40,24,58,45,36,52,52,45,41,53,31,54,32,42,23,26,50,73,41,63,66,56,48,44,52,40,47,72,77,38,36,63,39,44,52,50,39,48,53,52,43,39,54,68,37,65,55,63,85,116

Radius of gyration: 24.9 Å; Cα contacts (8 Å, |Δi|>4): 313; chains: 2; bounding box: 91×94×50 Å